Protein AF-A0AAE0SN07-F1 (afdb_monomer)

pLDDT: mean 70.25, std 12.77, range [41.59, 95.19]

Solvent-accessible surface area (backbone atoms only — not comparable to full-atom values): 18281 Å² total; per-residue (Å²): 112,59,74,42,77,48,80,58,61,80,48,69,64,51,78,56,79,45,78,48,80,26,39,34,36,43,40,51,39,43,46,34,49,39,41,44,36,45,35,41,41,41,23,48,34,36,40,38,49,34,41,45,35,46,37,41,42,31,44,35,41,39,40,26,45,34,36,40,39,48,35,41,43,34,46,36,40,42,34,45,32,41,40,40,26,45,36,37,41,37,48,32,40,45,34,45,36,39,44,31,47,32,41,40,41,26,44,34,38,42,37,47,36,39,44,34,44,37,40,46,36,52,33,39,39,40,28,44,35,38,39,38,47,34,35,42,36,44,38,39,42,39,48,36,40,40,39,25,46,34,36,41,38,46,40,33,42,37,44,38,41,41,40,45,37,40,40,39,28,47,34,36,41,39,45,48,52,53,72,74,44,83,49,80,51,76,46,79,48,60,81,40,77,49,75,51,78,87,67,87,78,88,65,82,87,89,73,98,66,91,67,43,88,90,48,90,46,71,68,50,24,50,54,44,43,51,54,52,28,62,76,52,75,42,92,75,84,91,74,80,72,91,56,40,79,60,50,56,75,75,49,86,74,77,83,80,70,81,66,74,74,69,75,76,71,77,73,84,83,47,64,65,61,50,54,46,52,53,53,45,50,58,41,49,51,54,39,50,59,58,28,73,79,35,79,87,44,46,62,63,63,67,74,61,63,58,89,50,78,85,38,74,64,29,54,54,42,41,54,52,52,38,57,44,34,76,74,71,48,85,50,66,67,56,25,51,50,47,40,49,37,39,52,52,50,62,72,71,100

Mean predicted aligned error: 19.55 Å

Secondary structure (DSSP, 8-state):
--EEEE---B-SEE--EEEEEEEEEEE---EEEEEEEEEEEEEEEEEE---EEEEEEEEEEEEEEEEEE---EEEEEEEEEEEEEEEEEE---EEEEE----EEEEEEEEE---EEEEE--EEEEEEEEEEE---EEEEEEEEEEEEEEEEEE---EEEEEEEEEEEEEEEEEEPPPEEEEEEEEEEEEEEEEEE---S--------S----TT--SHHHHHHHHHHHHHHTT--------TTHHHHHHH--------------PPPTT-HHHHHHHHHHHHHHHHHHHHHHT-HHHHHHHHHS--S-TTSHHHHHHHHHHHHHHHHH-S-HHHHHHHHHHHHHHHHH-

Structure (mmCIF, N/CA/C/O backbone):
data_AF-A0AAE0SN07-F1
#
_entry.id   AF-A0AAE0SN07-F1
#
loop_
_atom_site.group_PDB
_atom_site.id
_atom_site.type_symbol
_atom_site.label_atom_id
_atom_site.label_alt_id
_atom_site.label_comp_id
_atom_site.label_asym_id
_atom_site.label_entity_id
_atom_site.label_seq_id
_atom_site.pdbx_PDB_ins_code
_atom_site.Cartn_x
_atom_site.Cartn_y
_atom_site.Cartn_z
_atom_site.occupancy
_atom_site.B_iso_or_equiv
_atom_site.auth_seq_id
_atom_site.auth_comp_id
_atom_site.auth_asym_id
_atom_site.auth_atom_id
_atom_site.pdbx_PDB_model_num
ATOM 1 N N . GLY A 1 1 ? 25.182 21.111 -43.109 1.00 52.34 1 GLY A N 1
ATOM 2 C CA . GLY A 1 1 ? 26.102 20.219 -42.391 1.00 52.34 1 GLY A CA 1
ATOM 3 C C . GLY A 1 1 ? 26.639 19.220 -43.379 1.00 52.34 1 GLY A C 1
ATOM 4 O O . GLY A 1 1 ? 25.945 18.903 -44.338 1.00 52.34 1 GLY A O 1
ATOM 5 N N . SER A 1 2 ? 27.880 18.796 -43.201 1.00 62.94 2 SER A N 1
ATOM 6 C CA . SER A 1 2 ? 28.417 17.598 -43.848 1.00 62.94 2 SER A CA 1
ATOM 7 C C . SER A 1 2 ? 27.766 16.364 -43.206 1.00 62.94 2 SER A C 1
ATOM 9 O O . SER A 1 2 ? 27.370 16.423 -42.038 1.00 62.94 2 SER A O 1
ATOM 11 N N . ALA A 1 3 ? 27.637 15.267 -43.952 1.00 71.19 3 ALA A N 1
ATOM 12 C CA . ALA A 1 3 ? 27.389 13.958 -43.352 1.00 71.19 3 ALA A CA 1
ATOM 13 C C . ALA A 1 3 ? 28.678 13.483 -42.664 1.00 71.19 3 ALA A C 1
ATOM 15 O O . ALA A 1 3 ? 29.763 13.677 -43.220 1.00 71.19 3 ALA A O 1
ATOM 16 N N . ILE A 1 4 ? 28.558 12.917 -41.465 1.00 71.44 4 ILE A N 1
ATOM 17 C CA . ILE A 1 4 ? 29.674 12.345 -40.705 1.00 71.44 4 ILE A CA 1
ATOM 18 C C . ILE A 1 4 ? 29.480 10.832 -40.661 1.00 71.44 4 ILE A C 1
ATOM 20 O O . ILE A 1 4 ? 28.411 10.363 -40.274 1.00 71.44 4 ILE A O 1
ATOM 24 N N . HIS A 1 5 ? 30.519 10.105 -41.065 1.00 68.75 5 HIS A N 1
ATOM 25 C CA . HIS A 1 5 ? 30.621 8.654 -40.956 1.00 68.75 5 HIS A CA 1
ATOM 26 C C . HIS A 1 5 ? 31.866 8.332 -40.130 1.00 68.75 5 HIS A C 1
ATOM 28 O O . HIS A 1 5 ? 32.958 8.776 -40.499 1.00 68.75 5 HIS A O 1
ATOM 34 N N . MET A 1 6 ? 31.704 7.615 -39.020 1.00 63.78 6 MET A N 1
ATOM 35 C CA . MET A 1 6 ? 32.812 7.127 -38.194 1.00 63.78 6 MET A CA 1
ATOM 36 C C . MET A 1 6 ? 32.826 5.596 -38.229 1.00 63.78 6 MET A C 1
ATOM 38 O O . MET A 1 6 ? 31.811 4.977 -37.928 1.00 63.78 6 MET A O 1
ATOM 42 N N . GLU A 1 7 ? 33.959 5.019 -38.642 1.00 54.66 7 GLU A N 1
ATOM 43 C CA . GLU A 1 7 ? 34.181 3.566 -38.742 1.00 54.66 7 GLU A CA 1
ATOM 44 C C . GLU A 1 7 ? 34.838 3.001 -37.468 1.00 54.66 7 GLU A C 1
ATOM 46 O O . GLU A 1 7 ? 35.599 3.692 -36.785 1.00 54.66 7 GLU A O 1
ATOM 51 N N . SER A 1 8 ? 34.578 1.715 -37.215 1.00 51.22 8 SER A N 1
ATOM 52 C CA . SER A 1 8 ? 35.019 0.907 -36.067 1.00 51.22 8 SER A CA 1
ATOM 53 C C . SER A 1 8 ? 36.534 0.913 -35.777 1.00 51.22 8 SER A C 1
ATOM 55 O O . SER A 1 8 ? 37.358 0.927 -36.698 1.00 51.22 8 SER A O 1
ATOM 57 N N . SER A 1 9 ? 36.921 0.774 -34.502 1.00 53.72 9 SER A N 1
ATOM 58 C CA . SER A 1 9 ? 38.289 0.422 -34.078 1.00 53.72 9 SER A CA 1
ATOM 59 C C . SER A 1 9 ? 38.283 -0.565 -32.893 1.00 53.72 9 SER A C 1
ATOM 61 O O . SER A 1 9 ? 37.287 -0.685 -32.191 1.00 53.72 9 SER A O 1
ATOM 63 N N . THR A 1 10 ? 39.377 -1.310 -32.670 1.00 49.06 10 THR A N 1
ATOM 64 C CA . THR A 1 10 ? 39.506 -2.313 -31.584 1.00 49.06 10 THR A CA 1
ATOM 65 C C . THR A 1 10 ? 40.603 -1.903 -30.597 1.00 49.06 10 THR A C 1
ATOM 67 O O . THR A 1 10 ? 41.785 -1.955 -30.960 1.00 49.06 10 THR A O 1
ATOM 70 N N . HIS A 1 11 ? 40.260 -1.460 -29.386 1.00 53.81 11 HIS A N 1
ATOM 71 C CA . HIS A 1 11 ? 41.206 -0.951 -28.365 1.00 53.81 11 HIS A CA 1
ATOM 72 C C . HIS A 1 11 ? 40.823 -1.455 -26.956 1.00 53.81 11 HIS A C 1
ATOM 74 O O . HIS A 1 11 ? 39.640 -1.508 -26.651 1.00 53.81 11 HIS A O 1
ATOM 80 N N . ASP A 1 12 ? 41.798 -1.764 -26.092 1.00 42.66 12 ASP A N 1
ATOM 81 C CA . ASP A 1 12 ? 41.550 -2.386 -24.771 1.00 42.66 12 ASP A CA 1
ATOM 82 C C . ASP A 1 12 ? 40.809 -1.463 -23.779 1.00 42.66 12 ASP A C 1
ATOM 84 O O . ASP A 1 12 ? 39.972 -1.910 -23.006 1.00 42.66 12 ASP A O 1
ATOM 88 N N . ASN A 1 13 ? 41.107 -0.159 -23.785 1.00 44.59 13 ASN A N 1
ATOM 89 C CA . ASN A 1 13 ? 40.379 0.858 -23.019 1.00 44.59 13 ASN A CA 1
ATOM 90 C C . ASN A 1 13 ? 40.359 2.157 -23.826 1.00 44.59 13 ASN A C 1
ATOM 92 O O . ASN A 1 13 ? 41.411 2.578 -24.322 1.00 44.59 13 ASN A O 1
ATOM 96 N N . ILE A 1 14 ? 39.204 2.815 -23.927 1.00 52.78 14 ILE A N 1
ATOM 97 C CA . ILE A 1 14 ? 39.102 4.131 -24.565 1.00 52.78 14 ILE A CA 1
ATOM 98 C C . ILE A 1 14 ? 38.537 5.154 -23.566 1.00 52.78 14 ILE A C 1
ATOM 100 O O . ILE A 1 14 ? 37.531 4.894 -22.914 1.00 52.78 14 ILE A O 1
ATOM 104 N N . PHE A 1 15 ? 39.208 6.313 -23.470 1.00 48.50 15 PHE A N 1
ATOM 105 C CA . PHE A 1 15 ? 38.799 7.490 -22.686 1.00 48.50 15 PHE A CA 1
ATOM 106 C C . PHE A 1 15 ? 38.710 8.781 -23.537 1.00 48.50 15 PHE A C 1
ATOM 108 O O . PHE A 1 15 ? 39.544 9.675 -23.360 1.00 48.50 15 PHE A O 1
ATOM 115 N N . PRO A 1 16 ? 37.822 8.908 -24.534 1.00 55.16 16 PRO A N 1
ATOM 116 C CA . PRO A 1 16 ? 37.658 10.157 -25.276 1.00 55.16 16 PRO A CA 1
ATOM 117 C C . PRO A 1 16 ? 36.490 10.994 -24.745 1.00 55.16 16 PRO A C 1
ATOM 119 O O . PRO A 1 16 ? 35.418 10.478 -24.459 1.00 55.16 16 PRO A O 1
ATOM 122 N N . ASP A 1 17 ? 36.652 12.311 -24.763 1.00 55.19 17 ASP A N 1
ATOM 123 C CA . ASP A 1 17 ? 35.522 13.240 -24.715 1.00 55.19 17 ASP A CA 1
ATOM 124 C C . ASP A 1 17 ? 35.227 13.649 -26.159 1.00 55.19 17 ASP A C 1
ATOM 126 O O . ASP A 1 17 ? 36.020 14.366 -26.784 1.00 55.19 17 ASP A O 1
ATOM 130 N N . ASN A 1 18 ? 34.120 13.166 -26.725 1.00 65.38 18 ASN A N 1
ATOM 131 C CA . ASN A 1 18 ? 33.820 13.362 -28.142 1.00 65.38 18 ASN A CA 1
ATOM 132 C C . ASN A 1 18 ? 32.600 14.268 -28.338 1.00 65.38 18 ASN A C 1
ATOM 134 O O . ASN A 1 18 ? 31.509 14.008 -27.834 1.00 65.38 18 ASN A O 1
ATOM 138 N N . VAL A 1 19 ? 32.772 15.317 -29.149 1.00 68.25 19 VAL A N 1
ATOM 139 C CA . VAL A 1 19 ? 31.672 16.162 -29.634 1.00 68.25 19 VAL A CA 1
ATOM 140 C C . VAL A 1 19 ? 31.534 15.979 -31.141 1.00 68.25 19 VAL A C 1
ATOM 142 O O . VAL A 1 19 ? 32.410 16.392 -31.906 1.00 68.25 19 VAL A O 1
ATOM 145 N N . THR A 1 20 ? 30.411 15.408 -31.573 1.00 69.19 20 THR A N 1
ATOM 146 C CA . THR A 1 20 ? 30.108 15.147 -32.985 1.00 69.19 20 THR A CA 1
ATOM 147 C C . THR A 1 20 ? 28.926 16.001 -33.430 1.00 69.19 20 THR A C 1
ATOM 149 O O . THR A 1 20 ? 27.812 15.850 -32.931 1.00 69.19 20 THR A O 1
ATOM 152 N N . GLN A 1 21 ? 29.147 16.895 -34.399 1.00 75.25 21 GLN A N 1
ATOM 153 C CA . GLN A 1 21 ? 28.101 17.773 -34.932 1.00 75.25 21 GLN A CA 1
ATOM 154 C C . GLN A 1 21 ? 28.002 17.670 -36.457 1.00 75.25 21 GLN A C 1
ATOM 156 O O . GLN A 1 21 ? 28.910 18.072 -37.185 1.00 75.25 21 GLN A O 1
ATOM 161 N N . GLY A 1 22 ? 26.871 17.176 -36.958 1.00 73.12 22 GLY A N 1
ATOM 162 C CA . GLY A 1 22 ? 26.645 16.911 -38.381 1.00 73.12 22 GLY A CA 1
ATOM 163 C C . GLY A 1 22 ? 25.167 16.995 -38.746 1.00 73.12 22 GLY A C 1
ATOM 164 O O . GLY A 1 22 ? 24.308 16.999 -37.880 1.00 73.12 22 GLY A O 1
ATOM 165 N N . SER A 1 23 ? 24.822 17.092 -40.032 1.00 71.56 23 SER A N 1
ATOM 166 C CA . SER A 1 23 ? 23.395 17.032 -40.419 1.00 71.56 23 SER A CA 1
ATOM 167 C C . SER A 1 23 ? 22.853 15.603 -40.408 1.00 71.56 23 SER A C 1
ATOM 169 O O . SER A 1 23 ? 21.699 15.396 -40.046 1.00 71.56 23 SER A O 1
ATOM 171 N N . ALA A 1 24 ? 23.693 14.643 -40.791 1.00 76.75 24 ALA A N 1
ATOM 172 C CA . ALA A 1 24 ? 23.450 13.212 -40.682 1.00 76.75 24 ALA A CA 1
ATOM 173 C C . ALA A 1 24 ? 24.693 12.590 -40.044 1.00 76.75 24 ALA A C 1
ATOM 175 O O . ALA A 1 24 ? 25.805 12.862 -40.511 1.00 76.75 24 ALA A O 1
ATOM 176 N N . ILE A 1 25 ? 24.503 11.833 -38.971 1.00 70.25 25 ILE A N 1
ATOM 177 C CA . ILE A 1 25 ? 25.573 11.184 -38.215 1.00 70.25 25 ILE A CA 1
ATOM 178 C C . ILE A 1 25 ? 25.305 9.683 -38.244 1.00 70.25 25 ILE A C 1
ATOM 180 O O . ILE A 1 25 ? 24.225 9.252 -37.845 1.00 70.25 25 ILE A O 1
ATOM 184 N N . HIS A 1 26 ? 26.282 8.928 -38.743 1.00 70.38 26 HIS A N 1
ATOM 185 C CA . HIS A 1 26 ? 26.313 7.471 -38.712 1.00 70.38 26 HIS A CA 1
ATOM 186 C C . HIS A 1 26 ? 27.544 7.031 -37.916 1.00 70.38 26 HIS A C 1
ATOM 188 O O . HIS A 1 26 ? 28.666 7.417 -38.269 1.00 70.38 26 HIS A O 1
ATOM 194 N N . MET A 1 27 ? 27.328 6.281 -36.837 1.00 65.88 27 MET A N 1
ATOM 195 C CA . MET A 1 27 ? 28.392 5.698 -36.018 1.00 65.88 27 MET A CA 1
ATOM 196 C C . MET A 1 27 ? 28.256 4.177 -36.044 1.00 65.88 27 MET A C 1
ATOM 198 O O . MET A 1 27 ? 27.229 3.659 -35.613 1.00 65.88 27 MET A O 1
ATOM 202 N N . GLU A 1 28 ? 29.273 3.499 -36.581 1.00 59.94 28 GLU A N 1
ATOM 203 C CA . GLU A 1 28 ? 29.340 2.034 -36.643 1.00 59.94 28 GLU A CA 1
ATOM 204 C C . GLU A 1 28 ? 29.994 1.433 -35.389 1.00 59.94 28 GLU A C 1
ATOM 206 O O . GLU A 1 28 ? 30.803 2.076 -34.716 1.00 59.94 28 GLU A O 1
ATOM 211 N N . SER A 1 29 ? 29.660 0.166 -35.139 1.00 53.28 29 SER A N 1
ATOM 212 C CA . SER A 1 29 ? 30.061 -0.659 -33.994 1.00 53.28 29 SER A CA 1
ATOM 213 C C . SER A 1 29 ? 31.549 -0.655 -33.646 1.00 53.28 29 SER A C 1
ATOM 215 O O . SER A 1 29 ? 32.399 -0.625 -34.534 1.00 53.28 29 SER A O 1
ATOM 217 N N . SER A 1 30 ? 31.890 -0.817 -32.367 1.00 56.97 30 SER A N 1
ATOM 218 C CA . SER A 1 30 ? 33.256 -1.119 -31.924 1.00 56.97 30 SER A CA 1
ATOM 219 C C . SER A 1 30 ? 33.280 -2.158 -30.790 1.00 56.97 30 SER A C 1
ATOM 221 O O . SER A 1 30 ? 32.237 -2.516 -30.243 1.00 56.97 30 SER A O 1
ATOM 223 N N . THR A 1 31 ? 34.460 -2.728 -30.506 1.00 55.06 31 THR A N 1
ATOM 224 C CA . THR A 1 31 ? 34.647 -3.779 -29.485 1.00 55.06 31 THR A CA 1
ATOM 225 C C . THR A 1 31 ? 35.786 -3.399 -28.534 1.00 55.06 31 THR A C 1
ATOM 227 O O . THR A 1 31 ? 36.929 -3.238 -28.985 1.00 55.06 31 THR A O 1
ATOM 230 N N . HIS A 1 32 ? 35.494 -3.279 -27.240 1.00 57.72 32 HIS A N 1
ATOM 231 C CA . HIS A 1 32 ? 36.376 -2.739 -26.188 1.00 57.72 32 HIS A CA 1
ATOM 232 C C . HIS A 1 32 ? 36.071 -3.374 -24.822 1.00 57.72 32 HIS A C 1
ATOM 234 O O . HIS A 1 32 ? 34.910 -3.624 -24.532 1.00 57.72 32 HIS A O 1
ATOM 240 N N . ASP A 1 33 ? 37.067 -3.562 -23.950 1.00 50.41 33 ASP A N 1
ATOM 241 C CA . ASP A 1 33 ? 36.841 -4.214 -22.647 1.00 50.41 33 ASP A CA 1
ATOM 242 C C . ASP A 1 33 ? 36.163 -3.255 -21.644 1.00 50.41 33 ASP A C 1
ATOM 244 O O . ASP A 1 33 ? 35.118 -3.567 -21.083 1.00 50.41 33 ASP A O 1
ATOM 248 N N . ASN A 1 34 ? 36.708 -2.046 -21.438 1.00 48.31 34 ASN A N 1
ATOM 249 C CA . ASN A 1 34 ? 36.059 -1.008 -20.622 1.00 48.31 34 ASN A CA 1
ATOM 250 C C . ASN A 1 34 ? 36.082 0.347 -21.328 1.00 48.31 34 ASN A C 1
ATOM 252 O O . ASN A 1 34 ? 37.116 0.766 -21.862 1.00 48.31 34 ASN A O 1
ATOM 256 N N . ILE A 1 35 ? 34.962 1.068 -21.277 1.00 55.50 35 ILE A N 1
ATOM 257 C CA . ILE A 1 35 ? 34.859 2.401 -21.870 1.00 55.50 35 ILE A CA 1
ATOM 258 C C . ILE A 1 35 ? 34.321 3.403 -20.849 1.00 55.50 35 ILE A C 1
ATOM 260 O O . ILE A 1 35 ? 33.273 3.191 -20.242 1.00 55.50 35 ILE A O 1
ATOM 264 N N . PHE A 1 36 ? 35.027 4.526 -20.725 1.00 48.09 36 PHE A N 1
ATOM 265 C CA . PHE A 1 36 ? 34.567 5.737 -20.047 1.00 48.09 36 PHE A CA 1
ATOM 266 C C . PHE A 1 36 ? 34.485 6.850 -21.087 1.00 48.09 36 PHE A C 1
ATOM 268 O O . PHE A 1 36 ? 35.492 7.154 -21.727 1.00 48.09 36 PHE A O 1
ATOM 275 N N . HIS A 1 37 ? 33.303 7.413 -21.310 1.00 62.97 37 HIS A N 1
ATOM 276 C CA . HIS A 1 37 ? 33.067 8.238 -22.493 1.00 62.97 37 HIS A CA 1
ATOM 277 C C . HIS A 1 37 ? 31.975 9.270 -22.213 1.00 62.97 37 HIS A C 1
ATOM 279 O O . HIS A 1 37 ? 30.819 8.903 -22.020 1.00 62.97 37 HIS A O 1
ATOM 285 N N . ASP A 1 38 ? 32.338 10.549 -22.277 1.00 58.03 38 ASP A N 1
ATOM 286 C CA . ASP A 1 38 ? 31.368 11.635 -22.374 1.00 58.03 38 ASP A CA 1
ATOM 287 C C . ASP A 1 38 ? 31.182 11.936 -23.862 1.00 58.03 38 ASP A C 1
ATOM 289 O O . ASP A 1 38 ? 32.118 12.342 -24.569 1.00 58.03 38 ASP A O 1
ATOM 293 N N . MET A 1 39 ? 29.976 11.703 -24.376 1.00 66.50 39 MET A N 1
ATOM 294 C CA . MET A 1 39 ? 29.674 11.903 -25.791 1.00 66.50 39 MET A CA 1
ATOM 295 C C . MET A 1 39 ? 28.530 12.885 -25.977 1.00 66.50 39 MET A C 1
ATOM 297 O O . MET A 1 39 ? 27.422 12.690 -25.490 1.00 66.50 39 MET A O 1
ATOM 301 N N . THR A 1 40 ? 28.776 13.939 -26.754 1.00 69.62 40 THR A N 1
ATOM 302 C CA . THR A 1 40 ? 27.716 14.834 -27.229 1.00 69.62 40 THR A CA 1
ATOM 303 C C . THR A 1 40 ? 27.557 14.694 -28.736 1.00 69.62 40 THR A C 1
ATOM 305 O O . THR A 1 40 ? 28.436 15.092 -29.505 1.00 69.62 40 THR A O 1
ATOM 308 N N . THR A 1 41 ? 26.404 14.186 -29.166 1.00 71.06 41 THR A N 1
ATOM 309 C CA . THR A 1 41 ? 26.061 14.006 -30.580 1.00 71.06 41 THR A CA 1
ATOM 310 C C . THR A 1 41 ? 24.888 14.905 -30.945 1.00 71.06 41 THR A C 1
ATOM 312 O O . THR A 1 41 ? 23.784 14.759 -30.422 1.00 71.06 41 THR A O 1
ATOM 315 N N . GLN A 1 42 ? 25.109 15.838 -31.874 1.00 77.12 42 GLN A N 1
ATOM 316 C CA . GLN A 1 42 ? 24.068 16.748 -32.346 1.00 77.12 42 GLN A CA 1
ATOM 317 C C . GLN A 1 42 ? 23.914 16.681 -33.866 1.00 77.12 42 GLN A C 1
ATOM 319 O O . GLN A 1 42 ? 24.809 17.075 -34.620 1.00 77.12 42 GLN A O 1
ATOM 324 N N . GLY A 1 43 ? 22.740 16.255 -34.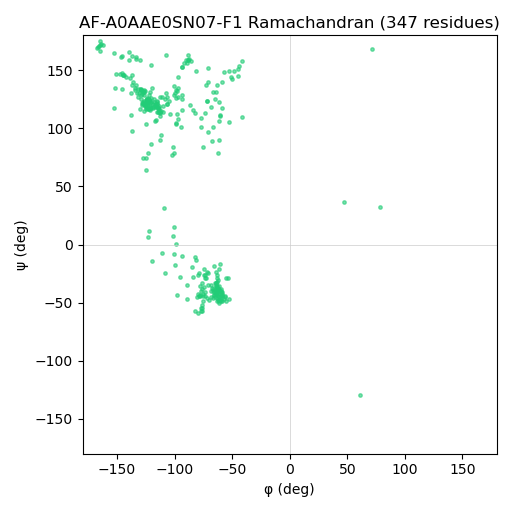330 1.00 76.50 43 GLY A N 1
ATOM 325 C CA . GLY A 1 43 ? 22.447 16.198 -35.757 1.00 76.50 43 GLY A CA 1
ATOM 326 C C . GLY A 1 43 ? 20.977 16.041 -36.096 1.00 76.50 43 GLY A C 1
ATOM 327 O O . GLY A 1 43 ? 20.156 15.774 -35.238 1.00 76.50 43 GLY A O 1
ATOM 328 N N . SER A 1 44 ? 20.594 16.262 -37.355 1.00 74.75 44 SER A N 1
ATOM 329 C CA . SER A 1 44 ? 19.177 16.166 -37.742 1.00 74.75 44 SER A CA 1
ATOM 330 C C . SER A 1 44 ? 18.703 14.713 -37.804 1.00 74.75 44 SER A C 1
ATOM 332 O O . SER A 1 44 ? 17.603 14.422 -37.339 1.00 74.75 44 SER A O 1
ATOM 334 N N . ALA A 1 45 ? 19.541 13.820 -38.334 1.00 78.50 45 ALA A N 1
ATOM 335 C CA . ALA A 1 45 ? 19.356 12.374 -38.298 1.00 78.50 45 ALA A CA 1
ATOM 336 C C . ALA A 1 45 ? 20.587 11.726 -37.654 1.00 78.50 45 ALA A C 1
ATOM 338 O O . ALA A 1 45 ? 21.712 11.990 -38.089 1.00 78.50 45 ALA A O 1
ATOM 339 N N . ILE A 1 46 ? 20.369 10.920 -36.621 1.00 71.62 46 ILE A N 1
ATOM 340 C CA . ILE A 1 46 ? 21.420 10.223 -35.878 1.00 71.62 46 ILE A CA 1
ATOM 341 C C . ILE A 1 46 ? 21.100 8.732 -35.917 1.00 71.62 46 ILE A C 1
ATOM 343 O O . ILE A 1 46 ? 19.999 8.334 -35.542 1.00 71.62 46 ILE A O 1
ATOM 347 N N . HIS A 1 47 ? 22.059 7.944 -36.391 1.00 73.31 47 HIS A N 1
ATOM 348 C CA . HIS A 1 47 ? 22.026 6.488 -36.388 1.00 73.31 47 HIS A CA 1
ATOM 349 C C . HIS A 1 47 ? 23.261 5.982 -35.644 1.00 73.31 47 HIS A C 1
ATOM 351 O O . HIS A 1 47 ? 24.386 6.345 -36.010 1.00 73.31 47 HIS A O 1
ATOM 357 N N . MET A 1 48 ? 23.043 5.202 -34.591 1.00 66.94 48 MET A N 1
ATOM 358 C CA . MET A 1 48 ? 24.103 4.570 -33.808 1.00 66.94 48 MET A CA 1
ATOM 359 C C . MET A 1 48 ? 23.893 3.061 -33.843 1.00 66.94 48 MET A C 1
ATOM 361 O O . MET A 1 48 ? 22.846 2.590 -33.403 1.00 66.94 48 MET A O 1
ATOM 365 N N . GLU A 1 49 ? 24.864 2.336 -34.396 1.00 61.91 49 GLU A N 1
ATOM 366 C CA . GLU A 1 49 ? 24.846 0.874 -34.442 1.00 61.91 49 GLU A CA 1
ATOM 367 C C . GLU A 1 49 ? 25.482 0.250 -33.194 1.00 61.91 49 GLU A C 1
ATOM 369 O O . GLU A 1 49 ? 26.288 0.868 -32.493 1.00 61.91 49 GLU A O 1
ATOM 374 N N . SER A 1 50 ? 25.102 -1.007 -32.965 1.00 54.88 50 SER A N 1
ATOM 375 C CA . SER A 1 50 ? 25.491 -1.882 -31.855 1.00 54.88 50 SER A CA 1
ATOM 376 C C . SER A 1 50 ? 26.969 -1.887 -31.480 1.00 54.88 50 SER A C 1
ATOM 378 O O . SER A 1 50 ? 27.828 -1.685 -32.319 1.00 54.88 50 SER A O 1
ATOM 380 N N . SER A 1 51 ? 27.315 -2.204 -30.234 1.00 57.38 51 SER A N 1
ATOM 381 C CA . SER A 1 51 ? 28.710 -2.461 -29.841 1.00 57.38 51 SER A CA 1
ATOM 382 C C . SER A 1 51 ? 28.798 -3.547 -28.763 1.00 57.38 51 SER A C 1
ATOM 384 O O . SER A 1 51 ? 27.790 -3.883 -28.142 1.00 57.38 51 SER A O 1
ATOM 386 N N . THR A 1 52 ? 29.974 -4.150 -28.561 1.00 55.88 52 THR A N 1
ATOM 387 C CA . THR A 1 52 ? 30.163 -5.228 -27.567 1.00 55.88 52 THR A CA 1
ATOM 388 C C . THR A 1 52 ? 31.260 -4.844 -26.581 1.00 55.88 52 THR A C 1
ATOM 390 O O . THR A 1 52 ? 32.416 -4.691 -26.988 1.00 55.88 52 THR A O 1
ATOM 393 N N . HIS A 1 53 ? 30.905 -4.693 -25.304 1.00 59.47 53 HIS A N 1
ATOM 394 C CA . HIS A 1 53 ? 31.802 -4.182 -24.254 1.00 59.47 53 HIS A CA 1
ATOM 395 C C . HIS A 1 53 ? 31.541 -4.855 -22.905 1.00 59.47 53 HIS A C 1
ATOM 397 O O . HIS A 1 53 ? 30.376 -5.096 -22.618 1.00 59.47 53 HIS A O 1
ATOM 403 N N . ASP A 1 54 ? 32.556 -5.084 -22.064 1.00 53.59 54 ASP A N 1
ATOM 404 C CA . ASP A 1 54 ? 32.348 -5.725 -20.752 1.00 53.59 54 ASP A CA 1
ATOM 405 C C . ASP A 1 54 ? 31.731 -4.731 -19.747 1.00 53.59 54 ASP A C 1
ATOM 407 O O . ASP A 1 54 ? 30.654 -4.983 -19.209 1.00 53.59 54 ASP A O 1
ATOM 411 N N . ASN A 1 55 ? 32.349 -3.558 -19.524 1.00 51.19 55 ASN A N 1
ATOM 412 C CA . ASN A 1 55 ? 31.766 -2.501 -18.676 1.00 51.19 55 ASN A CA 1
ATOM 413 C C . ASN A 1 55 ? 31.747 -1.125 -19.355 1.00 51.19 55 ASN A C 1
ATOM 415 O O . ASN A 1 55 ? 32.760 -0.653 -19.883 1.00 51.19 55 ASN A O 1
ATOM 419 N N . ILE A 1 56 ? 30.605 -0.443 -19.257 1.00 57.19 56 ILE A N 1
ATOM 420 C CA . ILE A 1 56 ? 30.382 0.890 -19.822 1.00 57.19 56 ILE A CA 1
ATOM 421 C C . ILE A 1 56 ? 29.979 1.889 -18.737 1.00 57.19 56 ILE A C 1
ATOM 423 O O . ILE A 1 56 ? 29.005 1.672 -18.019 1.00 57.19 56 ILE A O 1
ATOM 427 N N . PHE A 1 57 ? 30.684 3.020 -18.694 1.00 51.53 57 PHE A N 1
ATOM 428 C CA . PHE A 1 57 ? 30.319 4.209 -17.920 1.00 51.53 57 PHE A CA 1
ATOM 429 C C . PHE A 1 57 ? 30.260 5.415 -18.862 1.00 51.53 57 PHE A C 1
ATOM 431 O O . PHE A 1 57 ? 31.315 5.901 -19.288 1.00 51.53 57 PHE A O 1
ATOM 438 N N . HIS A 1 58 ? 29.064 5.872 -19.241 1.00 64.38 58 HIS A N 1
ATOM 439 C CA . HIS A 1 58 ? 28.905 6.949 -20.227 1.00 64.38 58 HIS A CA 1
ATOM 440 C C . HIS A 1 58 ? 27.887 8.001 -19.805 1.00 64.38 58 HIS A C 1
ATOM 442 O O . HIS A 1 58 ? 26.758 7.651 -19.478 1.00 64.38 58 HIS A O 1
ATOM 448 N N . ASP A 1 59 ? 28.256 9.270 -19.980 1.00 59.22 59 ASP A N 1
ATOM 449 C CA . ASP A 1 59 ? 27.311 10.382 -20.035 1.00 59.22 59 ASP A CA 1
ATOM 450 C C . ASP A 1 59 ? 27.082 10.710 -21.518 1.00 59.22 59 ASP A C 1
ATOM 452 O O . ASP A 1 59 ? 27.939 11.301 -22.194 1.00 59.22 59 ASP A O 1
ATOM 456 N N . ILE A 1 60 ? 25.937 10.301 -22.074 1.00 67.19 60 ILE A N 1
ATOM 457 C CA . ILE A 1 60 ? 25.632 10.518 -23.496 1.00 67.19 60 ILE A CA 1
ATOM 458 C C . ILE A 1 60 ? 24.520 11.545 -23.645 1.00 67.19 60 ILE A C 1
ATOM 460 O O . ILE A 1 60 ? 23.372 11.321 -23.271 1.00 67.19 60 ILE A O 1
ATOM 464 N N . MET A 1 61 ? 24.827 12.655 -24.311 1.00 71.25 61 MET A N 1
ATOM 465 C CA . MET A 1 61 ? 23.825 13.605 -24.781 1.00 71.25 61 MET A CA 1
ATOM 466 C C . MET A 1 61 ? 23.620 13.454 -26.289 1.00 71.25 61 MET A C 1
ATOM 468 O O . MET A 1 61 ? 24.479 13.833 -27.088 1.00 71.25 61 MET A O 1
ATOM 472 N N . THR A 1 62 ? 22.443 12.974 -26.690 1.00 73.44 62 THR A N 1
ATOM 473 C CA . THR A 1 62 ? 22.053 12.840 -28.099 1.00 73.44 62 THR A CA 1
ATOM 474 C C . THR A 1 62 ? 20.887 13.769 -28.412 1.00 73.44 62 THR A C 1
ATOM 476 O O . THR A 1 62 ? 19.787 13.618 -27.880 1.00 73.44 62 THR A O 1
ATOM 479 N N . GLN A 1 63 ? 21.101 14.732 -29.312 1.00 78.69 63 GLN A N 1
ATOM 480 C CA . GLN A 1 63 ? 20.060 15.668 -29.734 1.00 78.69 63 GLN A CA 1
ATOM 481 C C . GLN A 1 63 ? 19.866 15.638 -31.249 1.00 78.69 63 GLN A C 1
ATOM 483 O O . GLN A 1 63 ? 20.749 16.037 -32.015 1.00 78.69 63 GLN A O 1
ATOM 488 N N . GLY A 1 64 ? 18.669 15.247 -31.689 1.00 78.50 64 GLY A N 1
ATOM 489 C CA . GLY A 1 64 ? 18.348 15.222 -33.109 1.00 78.50 64 GLY A CA 1
ATOM 490 C C . GLY A 1 64 ? 16.873 15.173 -33.453 1.00 78.50 64 GLY A C 1
ATOM 491 O O . GLY A 1 64 ? 16.024 15.071 -32.589 1.00 78.50 64 GLY A O 1
ATOM 492 N N . SER A 1 65 ? 16.519 15.325 -34.730 1.00 76.94 65 SER A N 1
ATOM 493 C CA . SER A 1 65 ? 15.104 15.262 -35.132 1.00 76.94 65 SER A CA 1
ATOM 494 C C . SER A 1 65 ? 14.618 13.817 -35.236 1.00 76.94 65 SER A C 1
ATOM 496 O O . SER A 1 65 ? 13.529 13.516 -34.750 1.00 76.94 65 SER A O 1
ATOM 498 N N . ALA A 1 66 ? 15.435 12.943 -35.823 1.00 80.19 66 ALA A N 1
ATOM 499 C CA . ALA A 1 66 ? 15.235 11.499 -35.861 1.00 80.19 66 ALA A CA 1
ATOM 500 C C . ALA A 1 66 ? 16.461 10.810 -35.252 1.00 80.19 66 ALA A C 1
ATOM 502 O O . ALA A 1 66 ? 17.586 11.071 -35.687 1.00 80.19 66 ALA A O 1
ATOM 503 N N . ILE A 1 67 ? 16.234 9.973 -34.245 1.00 72.50 67 ILE A N 1
ATOM 504 C CA . ILE A 1 67 ? 17.273 9.234 -33.528 1.00 72.50 67 ILE A CA 1
ATOM 505 C C . ILE A 1 67 ? 16.927 7.750 -33.613 1.00 72.50 67 ILE A C 1
ATOM 507 O O . ILE A 1 67 ? 15.815 7.361 -33.258 1.00 72.50 67 ILE A O 1
ATOM 511 N N . HIS A 1 68 ? 17.876 6.958 -34.099 1.00 75.75 68 HIS A N 1
ATOM 512 C CA . HIS A 1 68 ? 17.820 5.503 -34.134 1.00 75.75 68 HIS A CA 1
ATOM 513 C C . HIS A 1 68 ? 19.042 4.955 -33.401 1.00 75.75 68 HIS A C 1
ATOM 515 O O . HIS A 1 68 ? 20.172 5.331 -33.732 1.00 75.75 68 HIS A O 1
ATOM 521 N N . MET A 1 69 ? 18.808 4.120 -32.395 1.00 68.06 69 MET A N 1
ATOM 522 C CA . MET A 1 69 ? 19.857 3.459 -31.624 1.00 68.06 69 MET A CA 1
ATOM 523 C C . MET A 1 69 ? 19.603 1.957 -31.659 1.00 68.06 69 MET A C 1
ATOM 525 O O . MET A 1 69 ? 18.535 1.515 -31.236 1.00 68.06 69 MET A O 1
ATOM 529 N N . GLU A 1 70 ? 20.564 1.205 -32.190 1.00 63.91 70 GLU A N 1
ATOM 530 C CA . GLU A 1 70 ? 20.502 -0.254 -32.248 1.00 63.91 70 GLU A CA 1
ATOM 531 C C . GLU A 1 70 ? 21.164 -0.909 -31.029 1.00 63.91 70 GLU A C 1
ATOM 533 O O . GLU A 1 70 ? 22.047 -0.339 -30.385 1.00 63.91 70 GLU A O 1
ATOM 538 N N . SER A 1 71 ? 20.719 -2.138 -30.765 1.00 55.97 71 SER A N 1
ATOM 539 C CA . SER A 1 71 ? 21.070 -3.009 -29.640 1.00 55.97 71 SER A CA 1
ATOM 540 C C . SER A 1 71 ? 22.548 -3.108 -29.301 1.00 55.97 71 SER A C 1
ATOM 542 O O . SER A 1 71 ? 23.374 -3.085 -30.192 1.00 55.97 71 SER A O 1
ATOM 544 N N . SER A 1 72 ? 22.918 -3.360 -28.050 1.00 57.31 72 SER A N 1
ATOM 545 C CA . SER A 1 72 ? 24.298 -3.712 -27.698 1.00 57.31 72 SER A CA 1
ATOM 546 C C . SER A 1 72 ? 24.350 -4.865 -26.689 1.00 57.31 72 SER A C 1
ATOM 548 O O . SER A 1 72 ? 23.338 -5.202 -26.073 1.00 57.31 72 SER A O 1
ATOM 550 N N . THR A 1 73 ? 25.502 -5.530 -26.546 1.00 56.16 73 THR A N 1
ATOM 551 C CA . THR A 1 73 ? 25.677 -6.652 -25.597 1.00 56.16 73 THR A CA 1
ATOM 552 C C . THR A 1 73 ? 26.776 -6.317 -24.596 1.00 56.16 73 THR A C 1
ATOM 554 O O . THR A 1 73 ? 27.929 -6.138 -25.004 1.00 56.16 73 THR A O 1
ATOM 557 N N . HIS A 1 74 ? 26.423 -6.232 -23.310 1.00 60.50 74 HIS A N 1
ATOM 558 C CA . HIS A 1 74 ? 27.315 -5.746 -22.245 1.00 60.50 74 HIS A CA 1
ATOM 559 C C . HIS A 1 74 ? 27.087 -6.456 -20.914 1.00 60.50 74 HIS A C 1
ATOM 561 O O . HIS A 1 74 ? 25.938 -6.758 -20.616 1.00 60.50 74 HIS A O 1
ATOM 567 N N . ASP A 1 75 ? 28.128 -6.640 -20.096 1.00 55.25 75 ASP A N 1
ATOM 568 C CA . ASP A 1 75 ? 27.979 -7.255 -18.769 1.00 55.25 75 ASP A CA 1
ATOM 569 C C . ASP A 1 75 ? 27.398 -6.237 -17.767 1.00 55.25 75 ASP A C 1
ATOM 571 O O . ASP A 1 75 ? 26.346 -6.480 -17.179 1.00 55.25 75 ASP A O 1
ATOM 575 N N . ASN A 1 76 ? 28.018 -5.056 -17.602 1.00 52.88 76 ASN A N 1
ATOM 576 C CA . ASN A 1 76 ? 27.465 -3.983 -16.755 1.00 52.88 76 ASN A CA 1
ATOM 577 C C . ASN A 1 76 ? 27.462 -2.611 -17.442 1.00 52.88 76 ASN A C 1
ATOM 579 O O . ASN A 1 76 ? 28.480 -2.173 -17.986 1.00 52.88 76 ASN A O 1
ATOM 583 N N . ILE A 1 77 ? 26.344 -1.884 -17.347 1.00 57.81 77 ILE A N 1
ATOM 584 C CA . ILE A 1 77 ? 26.212 -0.523 -17.893 1.00 57.81 77 ILE A CA 1
ATOM 585 C C . ILE A 1 77 ? 25.713 0.436 -16.819 1.00 57.81 77 ILE A C 1
ATOM 587 O O . ILE A 1 77 ? 24.693 0.188 -16.175 1.00 57.81 77 ILE A O 1
ATOM 591 N N . PHE A 1 78 ? 26.401 1.567 -16.704 1.00 54.00 78 PHE A N 1
ATOM 592 C CA . PHE A 1 78 ? 26.019 2.713 -15.882 1.00 54.00 78 PHE A CA 1
ATOM 593 C C . PHE A 1 78 ? 25.918 3.962 -16.772 1.00 54.00 78 PHE A C 1
ATOM 595 O O . PHE A 1 78 ? 26.894 4.716 -16.860 1.00 54.00 78 PHE A O 1
ATOM 602 N N . PRO A 1 79 ? 24.825 4.134 -17.536 1.00 62.28 79 PRO A N 1
ATOM 603 C CA . PRO A 1 79 ? 24.681 5.284 -18.413 1.00 62.28 79 PRO A CA 1
ATOM 604 C C . PRO A 1 79 ? 23.813 6.397 -17.800 1.00 62.28 79 PRO A C 1
ATOM 606 O O . PRO A 1 79 ? 22.682 6.140 -17.389 1.00 62.28 79 PRO A O 1
ATOM 609 N N . ASP A 1 80 ? 24.291 7.639 -17.880 1.00 62.31 80 ASP A N 1
ATOM 610 C CA . ASP A 1 80 ? 23.483 8.849 -17.682 1.00 62.31 80 ASP A CA 1
ATOM 611 C C . ASP A 1 80 ? 23.156 9.426 -19.069 1.00 62.31 80 ASP A C 1
ATOM 613 O O . ASP A 1 80 ? 23.857 10.295 -19.606 1.00 62.31 80 ASP A O 1
ATOM 617 N N . ASN A 1 81 ? 22.105 8.909 -19.716 1.00 69.56 81 ASN A N 1
ATOM 618 C CA . ASN A 1 81 ? 21.785 9.308 -21.088 1.00 69.56 81 ASN A CA 1
ATOM 619 C C . ASN A 1 81 ? 20.666 10.346 -21.152 1.00 69.56 81 ASN A C 1
ATOM 621 O O . ASN A 1 81 ? 19.553 10.147 -20.666 1.00 69.56 81 ASN A O 1
ATOM 625 N N . VAL A 1 82 ? 20.905 11.419 -21.904 1.00 72.75 82 VAL A N 1
ATOM 626 C CA . VAL A 1 82 ? 19.877 12.384 -22.300 1.00 72.75 82 VAL A CA 1
ATOM 627 C C . VAL A 1 82 ? 19.655 12.293 -23.804 1.00 72.75 82 VAL A C 1
ATOM 629 O O . VAL A 1 82 ? 20.491 12.725 -24.601 1.00 72.75 82 VAL A O 1
ATOM 632 N N . THR A 1 83 ? 18.488 11.785 -24.203 1.00 75.50 83 THR A N 1
ATOM 633 C CA . THR A 1 83 ? 18.080 11.679 -25.610 1.00 75.50 83 THR A CA 1
ATOM 634 C C . THR A 1 83 ? 16.902 12.604 -25.890 1.00 75.50 83 THR A C 1
ATOM 636 O O . THR A 1 83 ? 15.811 12.438 -25.343 1.00 75.50 83 THR A O 1
ATOM 639 N N . GLN A 1 84 ? 17.096 13.578 -26.780 1.00 80.25 84 GLN A N 1
ATOM 640 C CA . GLN A 1 84 ? 16.049 14.524 -27.162 1.00 80.25 84 GLN A CA 1
ATOM 641 C C . GLN A 1 84 ? 15.831 14.532 -28.674 1.00 80.25 84 GLN A C 1
ATOM 643 O O . GLN A 1 84 ? 16.712 14.935 -29.438 1.00 80.25 84 GLN A O 1
ATOM 648 N N . GLY A 1 85 ? 14.619 14.179 -29.110 1.00 80.06 85 GLY A N 1
ATOM 649 C CA . GLY A 1 85 ? 14.275 14.244 -30.524 1.00 80.06 85 GLY A CA 1
ATOM 650 C C . GLY A 1 85 ? 12.803 14.174 -30.876 1.00 80.06 85 GLY A C 1
ATOM 651 O O . GLY A 1 85 ? 11.953 14.000 -30.023 1.00 80.06 85 GLY A O 1
ATOM 652 N N . SER A 1 86 ? 12.449 14.392 -32.144 1.00 77.19 86 SER A N 1
ATOM 653 C CA . SER A 1 86 ? 11.033 14.344 -32.552 1.00 77.19 86 SER A CA 1
ATOM 654 C C . SER A 1 86 ? 10.538 12.907 -32.699 1.00 77.19 86 SER A C 1
ATOM 656 O O . SER A 1 86 ? 9.452 12.597 -32.212 1.00 77.19 86 SER A O 1
ATOM 658 N N . ALA A 1 87 ? 11.342 12.047 -33.323 1.00 81.00 87 ALA A N 1
ATOM 659 C CA . ALA A 1 87 ? 11.124 10.609 -33.411 1.00 81.00 87 ALA A CA 1
ATOM 660 C C . ALA A 1 87 ? 12.343 9.882 -32.834 1.00 81.00 87 ALA A C 1
ATOM 662 O O . ALA A 1 87 ? 13.467 10.133 -33.276 1.00 81.00 87 ALA A O 1
ATOM 663 N N . ILE A 1 88 ? 12.111 9.023 -31.846 1.00 73.81 88 ILE A N 1
ATOM 664 C CA . ILE A 1 88 ? 13.141 8.238 -31.167 1.00 73.81 88 ILE A CA 1
ATOM 665 C C . ILE A 1 88 ? 12.762 6.766 -31.300 1.00 73.81 88 ILE A C 1
ATOM 667 O O . ILE A 1 88 ? 11.651 6.385 -30.931 1.00 73.81 88 ILE A O 1
ATOM 671 N N . HIS A 1 89 ? 13.680 5.974 -31.841 1.00 76.31 89 HIS A N 1
ATOM 672 C CA . HIS A 1 89 ? 13.593 4.522 -31.923 1.00 76.31 89 HIS A CA 1
ATOM 673 C C . HIS A 1 89 ? 14.802 3.926 -31.207 1.00 76.31 89 HIS A C 1
ATOM 675 O O . HIS A 1 89 ? 15.939 4.283 -31.528 1.00 76.31 89 HIS A O 1
ATOM 681 N N . MET A 1 90 ? 14.546 3.069 -30.226 1.00 69.44 90 MET A N 1
ATOM 682 C CA . MET A 1 90 ? 15.573 2.329 -29.500 1.00 69.44 90 MET A CA 1
ATOM 683 C C . MET A 1 90 ? 15.264 0.841 -29.603 1.00 69.44 90 MET A C 1
ATOM 685 O O . MET A 1 90 ? 14.175 0.419 -29.211 1.00 69.44 90 MET A O 1
ATOM 689 N N . GLU A 1 91 ? 16.207 0.076 -30.140 1.00 65.44 91 GLU A N 1
ATOM 690 C CA . GLU A 1 91 ? 16.095 -1.378 -30.230 1.00 65.44 91 GLU A CA 1
ATOM 691 C C . GLU A 1 91 ? 16.672 -2.073 -28.990 1.00 65.44 91 GLU A C 1
ATOM 693 O O . GLU A 1 91 ? 17.486 -1.507 -28.258 1.00 65.44 91 GLU A O 1
ATOM 698 N N . SER A 1 92 ? 16.213 -3.311 -28.790 1.00 56.34 92 SER A N 1
ATOM 699 C CA . SER A 1 92 ? 16.515 -4.240 -27.689 1.00 56.34 92 SER A CA 1
ATOM 700 C C . SER A 1 92 ? 17.969 -4.296 -27.237 1.00 56.34 92 SER A C 1
ATOM 702 O O . SER A 1 92 ? 18.857 -4.042 -28.023 1.00 56.34 92 SER A O 1
ATOM 704 N N . SER A 1 93 ? 18.274 -4.743 -26.022 1.00 58.53 93 SER A N 1
ATOM 705 C CA . SER A 1 93 ? 19.655 -5.091 -25.663 1.00 58.53 93 SER A CA 1
ATOM 706 C C . SER A 1 93 ? 19.719 -6.263 -24.679 1.00 58.53 93 SER A C 1
ATOM 708 O O . SER A 1 93 ? 18.712 -6.613 -24.057 1.00 58.53 93 SER A O 1
ATOM 710 N N . THR A 1 94 ? 20.880 -6.919 -24.565 1.00 56.62 94 THR A N 1
ATOM 711 C CA . THR A 1 94 ? 21.080 -8.060 -23.647 1.00 56.62 94 THR A CA 1
ATOM 712 C C . THR A 1 94 ? 22.207 -7.758 -22.667 1.00 56.62 94 THR A C 1
ATOM 714 O O . THR A 1 94 ? 23.357 -7.609 -23.095 1.00 56.62 94 THR A O 1
ATOM 717 N N . HIS A 1 95 ? 21.882 -7.669 -21.373 1.00 61.81 95 HIS A N 1
ATOM 718 C CA . HIS A 1 95 ? 22.820 -7.211 -20.336 1.00 61.81 95 HIS A CA 1
ATOM 719 C C . HIS A 1 95 ? 22.634 -7.927 -19.000 1.00 61.81 95 HIS A C 1
ATOM 721 O O . HIS A 1 95 ? 21.491 -8.186 -18.639 1.00 61.81 95 HIS A O 1
ATOM 727 N N . ASP A 1 96 ? 23.709 -8.160 -18.239 1.00 56.88 96 ASP A N 1
ATOM 728 C CA . ASP A 1 96 ? 23.602 -8.780 -16.909 1.00 56.88 96 ASP A CA 1
ATOM 729 C C . ASP A 1 96 ? 23.081 -7.761 -15.874 1.00 56.88 96 ASP A C 1
ATOM 731 O O . ASP A 1 96 ? 22.030 -7.977 -15.274 1.00 56.88 96 ASP A O 1
ATOM 735 N N . ASN A 1 97 ? 23.745 -6.608 -15.687 1.00 52.91 97 ASN A N 1
ATOM 736 C CA . ASN A 1 97 ? 23.240 -5.544 -14.801 1.00 52.91 97 ASN A CA 1
ATOM 737 C C . ASN A 1 97 ? 23.232 -4.158 -15.459 1.00 52.91 97 ASN A C 1
ATOM 739 O O . ASN A 1 97 ? 24.237 -3.713 -16.017 1.00 52.91 97 ASN A O 1
ATOM 743 N N . ILE A 1 98 ? 22.127 -3.422 -15.318 1.00 58.34 98 ILE A N 1
ATOM 744 C CA . ILE A 1 98 ? 22.007 -2.045 -15.824 1.00 58.34 98 ILE A CA 1
ATOM 745 C C . ILE A 1 98 ? 21.548 -1.115 -14.710 1.00 58.34 98 ILE A C 1
ATOM 747 O O . ILE A 1 98 ? 20.543 -1.374 -14.045 1.00 58.34 98 ILE A O 1
ATOM 751 N N . PHE A 1 99 ? 22.245 0.007 -14.574 1.00 53.88 99 PHE A N 1
ATOM 752 C CA . PHE A 1 99 ? 21.910 1.092 -13.657 1.00 53.88 99 PHE A CA 1
ATOM 753 C C . PHE A 1 99 ? 21.795 2.413 -14.434 1.00 53.88 99 PHE A C 1
ATOM 755 O O . PHE A 1 99 ? 22.752 3.187 -14.421 1.00 53.88 99 PHE A O 1
ATOM 762 N N . PRO A 1 100 ? 20.718 2.636 -15.210 1.00 62.91 100 PRO A N 1
ATOM 763 C CA . PRO A 1 100 ? 20.619 3.821 -16.047 1.00 62.91 100 PRO A CA 1
ATOM 764 C C . PRO A 1 100 ? 19.814 4.961 -15.410 1.00 62.91 100 PRO A C 1
ATOM 766 O O . PRO A 1 100 ? 18.680 4.753 -14.980 1.00 62.91 100 PRO A O 1
ATOM 769 N N . ASP A 1 101 ? 20.349 6.179 -15.501 1.00 62.22 101 ASP A N 1
ATOM 770 C CA . ASP A 1 101 ? 19.618 7.426 -15.255 1.00 62.22 101 ASP A CA 1
ATOM 771 C C . ASP A 1 101 ? 19.281 8.058 -16.615 1.00 62.22 101 ASP A C 1
ATOM 773 O O . ASP A 1 101 ? 19.939 8.988 -17.096 1.00 62.22 101 ASP A O 1
ATOM 777 N N . ASN A 1 102 ? 18.263 7.521 -17.302 1.00 69.94 102 ASN A N 1
ATOM 778 C CA . ASN A 1 102 ? 17.935 7.971 -18.655 1.00 69.94 102 ASN A CA 1
ATOM 779 C C . ASN A 1 102 ? 16.792 8.990 -18.681 1.00 69.94 102 ASN A C 1
ATOM 781 O O . ASN A 1 102 ? 15.685 8.759 -18.190 1.00 69.94 102 ASN A O 1
ATOM 785 N N . VAL A 1 103 ? 17.006 10.081 -19.417 1.00 73.44 103 VAL A N 1
ATOM 786 C CA . VAL A 1 103 ? 15.961 11.038 -19.789 1.00 73.44 103 VAL A CA 1
ATOM 787 C C . VAL A 1 103 ? 15.728 10.982 -21.296 1.00 73.44 103 VAL A C 1
ATOM 789 O O . VAL A 1 103 ? 16.568 11.408 -22.089 1.00 73.44 103 VAL A O 1
ATOM 792 N N . THR A 1 104 ? 14.546 10.512 -21.700 1.00 76.06 104 THR A N 1
ATOM 793 C CA . THR A 1 104 ? 14.120 10.465 -23.105 1.00 76.06 104 THR A CA 1
ATOM 794 C C . THR A 1 104 ? 12.950 11.413 -23.338 1.00 76.06 104 THR A C 1
ATOM 796 O O . THR A 1 104 ? 11.870 11.251 -22.766 1.00 76.06 104 THR A O 1
ATOM 799 N N . GLN A 1 105 ? 13.130 12.396 -24.220 1.00 80.75 105 GLN A N 1
ATOM 800 C CA . GLN A 1 105 ? 12.084 13.358 -24.560 1.00 80.75 105 GLN A CA 1
ATOM 801 C C . GLN A 1 105 ? 11.844 13.416 -26.069 1.00 80.75 105 GLN A C 1
ATOM 803 O O . GLN A 1 105 ? 12.721 13.831 -26.832 1.00 80.75 105 GLN A O 1
ATOM 808 N N . GLY A 1 106 ? 10.621 13.097 -26.502 1.00 80.44 106 GLY A N 1
ATOM 809 C CA . GLY A 1 106 ? 10.270 13.204 -27.913 1.00 80.44 106 GLY A CA 1
ATOM 810 C C . GLY A 1 106 ? 8.796 13.185 -28.270 1.00 80.44 106 GLY A C 1
ATOM 811 O O . GLY A 1 106 ? 7.939 13.024 -27.421 1.00 80.44 106 GLY A O 1
ATOM 812 N N . SER A 1 107 ? 8.451 13.428 -29.537 1.00 78.25 107 SER A N 1
ATOM 813 C CA . SER A 1 107 ? 7.033 13.430 -29.944 1.00 78.25 107 SER A CA 1
ATOM 814 C C . SER A 1 107 ? 6.503 12.010 -30.132 1.00 78.25 107 SER A C 1
ATOM 816 O O . SER A 1 107 ? 5.416 11.707 -29.641 1.00 78.25 107 SER A O 1
ATOM 818 N N . ALA A 1 108 ? 7.278 11.153 -30.796 1.00 81.81 108 ALA A N 1
ATOM 819 C CA . ALA A 1 108 ? 7.030 9.724 -30.932 1.00 81.81 108 ALA A CA 1
ATOM 820 C C . ALA A 1 108 ? 8.240 8.952 -30.396 1.00 81.81 108 ALA A C 1
ATOM 822 O O . ALA A 1 108 ? 9.363 9.197 -30.840 1.00 81.81 108 ALA A O 1
ATOM 823 N N . ILE A 1 109 ? 8.000 8.061 -29.440 1.00 74.12 109 ILE A N 1
ATOM 824 C CA . ILE A 1 109 ? 9.022 7.230 -28.801 1.00 74.12 109 ILE A CA 1
ATOM 825 C C . ILE A 1 109 ? 8.609 5.771 -28.983 1.00 74.12 109 ILE A C 1
ATOM 827 O O . ILE A 1 109 ? 7.489 5.404 -28.625 1.00 74.12 109 ILE A O 1
ATOM 831 N N . HIS A 1 110 ? 9.509 4.975 -29.548 1.00 77.12 110 HIS A N 1
ATOM 832 C CA . HIS A 1 110 ? 9.385 3.529 -29.679 1.00 77.12 110 HIS A CA 1
ATOM 833 C C . HIS A 1 110 ? 10.585 2.873 -29.000 1.00 77.12 110 HIS A C 1
ATOM 835 O O . HIS A 1 110 ? 11.725 3.230 -29.309 1.00 77.12 110 HIS A O 1
ATOM 841 N N . MET A 1 111 ? 10.318 1.968 -28.066 1.00 69.88 111 MET A N 1
ATOM 842 C CA . MET A 1 111 ? 11.336 1.1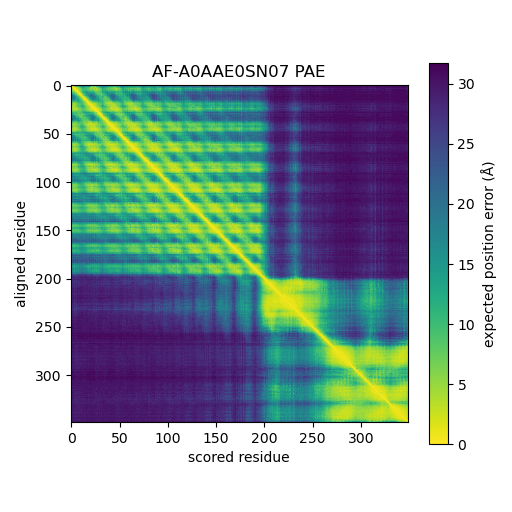91 -27.363 1.00 69.88 111 MET A CA 1
ATOM 843 C C . MET A 1 111 ? 10.990 -0.289 -27.480 1.00 69.88 111 MET A C 1
ATOM 845 O O . MET A 1 111 ? 9.896 -0.689 -27.079 1.00 69.88 111 MET A O 1
ATOM 849 N N . GLU A 1 112 ? 11.903 -1.072 -28.048 1.00 65.62 112 GLU A N 1
ATOM 850 C CA . GLU A 1 112 ? 11.743 -2.520 -28.185 1.00 65.62 112 GLU A CA 1
ATOM 851 C C . GLU A 1 112 ? 12.262 -3.284 -26.958 1.00 65.62 112 GLU A C 1
ATOM 853 O O . GLU A 1 112 ? 13.077 -2.790 -26.177 1.00 65.62 112 GLU A O 1
ATOM 858 N N . SER A 1 113 ? 11.764 -4.514 -26.819 1.00 56.16 113 SER A N 1
ATOM 859 C CA . SER A 1 113 ? 12.012 -5.479 -25.742 1.00 56.16 113 SER A CA 1
ATOM 860 C C . SER A 1 113 ? 13.471 -5.629 -25.336 1.00 56.16 113 SER A C 1
ATOM 862 O O . SER A 1 113 ? 14.312 -5.705 -26.212 1.00 56.16 113 SER A O 1
ATOM 864 N N . SER A 1 114 ? 13.803 -5.850 -24.066 1.00 59.91 114 SER A N 1
ATOM 865 C CA . SER A 1 114 ? 15.173 -6.214 -23.674 1.00 59.91 114 SER A CA 1
ATOM 866 C C . SER A 1 114 ? 15.216 -7.388 -22.687 1.00 59.91 114 SER A C 1
ATOM 868 O O . SER A 1 114 ? 14.206 -7.713 -22.054 1.00 59.91 114 SER A O 1
ATOM 870 N N . THR A 1 115 ? 16.360 -8.077 -22.584 1.00 57.59 115 THR A N 1
ATOM 871 C CA . THR A 1 115 ? 16.531 -9.246 -21.695 1.00 57.59 115 THR A CA 1
ATOM 872 C C . THR A 1 115 ? 17.673 -9.007 -20.713 1.00 57.59 115 THR A C 1
ATOM 874 O O . THR A 1 115 ? 18.821 -8.871 -21.151 1.00 57.59 115 THR A O 1
ATOM 877 N N . HIS A 1 116 ? 17.378 -8.957 -19.409 1.00 62.88 116 HIS A N 1
ATOM 878 C CA . HIS A 1 116 ? 18.355 -8.535 -18.392 1.00 62.88 116 HIS A CA 1
ATOM 879 C C . HIS A 1 116 ? 18.229 -9.291 -17.067 1.00 62.88 116 HIS A C 1
ATOM 881 O O . HIS A 1 116 ? 17.108 -9.559 -16.655 1.00 62.88 116 HIS A O 1
ATOM 887 N N . ASP A 1 117 ? 19.333 -9.547 -16.358 1.00 56.84 117 ASP A N 1
ATOM 888 C CA . ASP A 1 117 ? 19.268 -10.204 -15.041 1.00 56.84 117 ASP A CA 1
ATOM 889 C C . ASP A 1 117 ? 18.822 -9.205 -13.951 1.00 56.84 117 ASP A C 1
ATOM 891 O O . ASP A 1 117 ? 17.795 -9.415 -13.307 1.00 56.84 117 ASP A O 1
ATOM 895 N N . ASN A 1 118 ? 19.522 -8.075 -13.752 1.00 52.50 118 ASN A N 1
ATOM 896 C CA . ASN A 1 118 ? 19.094 -7.037 -12.796 1.00 52.50 118 ASN A CA 1
ATOM 897 C C . ASN A 1 118 ? 19.066 -5.623 -13.397 1.00 52.50 118 ASN A C 1
ATOM 899 O O . ASN A 1 118 ? 20.045 -5.166 -13.987 1.00 52.50 118 ASN A O 1
ATOM 903 N N . ILE A 1 119 ? 17.976 -4.882 -13.171 1.00 56.56 119 ILE A N 1
ATOM 904 C CA . ILE A 1 119 ? 17.836 -3.489 -13.629 1.00 56.56 119 ILE A CA 1
ATOM 905 C C . ILE A 1 119 ? 17.460 -2.574 -12.468 1.00 56.56 119 ILE A C 1
ATOM 907 O O . ILE A 1 119 ? 16.496 -2.836 -11.745 1.00 56.56 119 ILE A O 1
ATOM 911 N N . PHE A 1 120 ? 18.187 -1.465 -12.352 1.00 51.50 120 PHE A N 1
ATOM 912 C CA . PHE A 1 120 ? 17.951 -0.387 -11.393 1.00 51.50 120 PHE A CA 1
ATOM 913 C C . PHE A 1 120 ? 17.887 0.968 -12.121 1.00 51.50 120 PHE A C 1
ATOM 915 O O . PHE A 1 120 ? 18.874 1.700 -12.090 1.00 51.50 120 PHE A O 1
ATOM 922 N N . PRO A 1 121 ? 16.804 1.292 -12.848 1.00 60.62 121 PRO A N 1
ATOM 923 C CA . PRO A 1 121 ? 16.718 2.517 -13.616 1.00 60.62 121 PRO A CA 1
ATOM 924 C C . PRO A 1 121 ? 15.914 3.622 -12.922 1.00 60.62 121 PRO A C 1
ATOM 926 O O . PRO A 1 121 ? 14.778 3.387 -12.493 1.00 60.62 121 PRO A O 1
ATOM 929 N N . ASP A 1 122 ? 16.452 4.840 -12.981 1.00 59.00 122 ASP A N 1
ATOM 930 C CA . ASP A 1 122 ? 15.725 6.091 -12.753 1.00 59.00 122 ASP A CA 1
ATOM 931 C C . ASP A 1 122 ? 15.398 6.706 -14.125 1.00 59.00 122 ASP A C 1
ATOM 933 O O . ASP A 1 122 ? 16.064 7.611 -14.634 1.00 59.00 122 ASP A O 1
ATOM 937 N N . ASN A 1 123 ? 14.359 6.175 -14.778 1.00 68.44 123 ASN A N 1
ATOM 938 C CA . ASN A 1 123 ? 14.025 6.550 -16.152 1.00 68.44 123 ASN A CA 1
ATOM 939 C C . ASN A 1 123 ? 12.867 7.553 -16.216 1.00 68.44 123 ASN A C 1
ATOM 941 O O . ASN A 1 123 ? 11.756 7.304 -15.737 1.00 68.44 123 ASN A O 1
ATOM 945 N N . VAL A 1 124 ? 13.082 8.650 -16.945 1.00 71.00 124 VAL A N 1
ATOM 946 C CA . VAL A 1 124 ? 12.041 9.624 -17.292 1.00 71.00 124 VAL A CA 1
ATOM 947 C C . VAL A 1 124 ? 11.807 9.616 -18.799 1.00 71.00 124 VAL A C 1
ATOM 949 O O . VAL A 1 124 ? 12.657 10.042 -19.581 1.00 71.00 124 VAL A O 1
ATOM 952 N N . THR A 1 125 ? 10.614 9.187 -19.216 1.00 75.25 125 THR A N 1
ATOM 953 C CA . THR A 1 125 ? 10.187 9.197 -20.623 1.00 75.25 125 THR A CA 1
ATOM 954 C C . THR A 1 125 ? 9.013 10.148 -20.818 1.00 75.25 125 THR A C 1
ATOM 956 O O . THR A 1 125 ? 7.940 9.970 -20.237 1.00 75.25 125 THR A O 1
ATOM 959 N N . GLN A 1 126 ? 9.182 11.156 -21.675 1.00 79.25 126 GLN A N 1
ATOM 960 C CA . GLN A 1 126 ? 8.136 12.132 -21.971 1.00 79.25 126 GLN A CA 1
ATOM 961 C C . GLN A 1 126 ? 7.888 12.256 -23.474 1.00 79.25 126 GLN A C 1
ATOM 963 O O . GLN A 1 126 ? 8.769 12.675 -24.228 1.00 79.25 126 GLN A O 1
ATOM 968 N N . GLY A 1 127 ? 6.653 11.992 -23.911 1.00 80.19 127 GLY A N 1
ATOM 969 C CA . GLY A 1 127 ? 6.294 12.176 -25.311 1.00 80.19 127 GLY A CA 1
ATOM 970 C C . GLY A 1 127 ? 4.818 12.206 -25.660 1.00 80.19 127 GLY A C 1
ATOM 971 O O . GLY A 1 127 ? 3.961 12.060 -24.807 1.00 80.19 127 GLY A O 1
ATOM 972 N N . SER A 1 128 ? 4.471 12.473 -26.921 1.00 77.00 128 SER A N 1
ATOM 973 C CA . SER A 1 128 ? 3.051 12.514 -27.321 1.00 77.00 128 SER A CA 1
ATOM 974 C C . SER A 1 128 ? 2.492 11.111 -27.551 1.00 77.00 128 SER A C 1
ATOM 976 O O . SER A 1 128 ? 1.406 10.811 -27.058 1.00 77.00 128 SER A O 1
ATOM 978 N N . ALA A 1 129 ? 3.243 10.266 -28.256 1.00 80.94 129 ALA A N 1
ATOM 979 C CA . ALA A 1 129 ? 2.961 8.850 -28.449 1.00 80.94 129 ALA A CA 1
ATOM 980 C C . ALA A 1 129 ? 4.157 8.029 -27.954 1.00 80.94 129 ALA A C 1
ATOM 982 O O . ALA A 1 129 ? 5.283 8.268 -28.393 1.00 80.94 129 ALA A O 1
ATOM 983 N N . ILE A 1 130 ? 3.904 7.101 -27.036 1.00 73.56 130 ILE A N 1
ATOM 984 C CA . ILE A 1 130 ? 4.916 6.225 -26.443 1.00 73.56 130 ILE A CA 1
ATOM 985 C C . ILE A 1 130 ? 4.470 4.782 -26.669 1.00 73.56 130 ILE A C 1
ATOM 987 O O . ILE A 1 130 ? 3.350 4.423 -26.300 1.00 73.56 130 ILE A O 1
ATOM 991 N N . HIS A 1 131 ? 5.337 3.986 -27.286 1.00 75.75 131 HIS A N 1
ATOM 992 C CA . HIS A 1 131 ? 5.172 2.549 -27.473 1.00 75.75 131 HIS A CA 1
ATOM 993 C C . HIS A 1 131 ? 6.360 1.832 -26.835 1.00 75.75 131 HIS A C 1
ATOM 995 O O . HIS A 1 131 ? 7.506 2.162 -27.149 1.00 75.75 131 HIS A O 1
ATOM 1001 N N . MET A 1 132 ? 6.079 0.904 -25.926 1.00 69.56 132 MET A N 1
ATOM 1002 C CA . MET A 1 132 ? 7.085 0.077 -25.260 1.00 69.56 132 MET A CA 1
ATOM 1003 C C . MET A 1 132 ? 6.695 -1.392 -25.418 1.00 69.56 132 MET A C 1
ATOM 1005 O O . MET A 1 132 ? 5.583 -1.769 -25.041 1.00 69.56 132 MET A O 1
ATOM 1009 N N . GLU A 1 133 ? 7.587 -2.192 -25.995 1.00 65.31 133 GLU A N 1
ATOM 1010 C CA . GLU A 1 133 ? 7.389 -3.635 -26.167 1.00 65.31 133 GLU A CA 1
ATOM 1011 C C . GLU A 1 133 ? 7.874 -4.438 -24.946 1.00 65.31 133 GLU A C 1
ATOM 1013 O O . GLU A 1 133 ? 8.669 -3.964 -24.134 1.00 65.31 133 GLU A O 1
ATOM 1018 N N . SER A 1 134 ? 7.361 -5.665 -24.826 1.00 58.62 134 SER A N 1
ATOM 1019 C CA . SER A 1 134 ? 7.567 -6.619 -23.725 1.00 58.62 134 SER A CA 1
ATOM 1020 C C . SER A 1 134 ? 9.027 -6.842 -23.345 1.00 58.62 134 SER A C 1
ATOM 1022 O O . SER A 1 134 ? 9.837 -7.027 -24.235 1.00 58.62 134 SER A O 1
ATOM 1024 N N . SER A 1 135 ? 9.382 -7.000 -22.073 1.00 60.75 135 SER A N 1
ATOM 1025 C CA . SER A 1 135 ? 10.757 -7.345 -21.670 1.00 60.75 135 SER A CA 1
ATOM 1026 C C . SER A 1 135 ? 10.820 -8.532 -20.696 1.00 60.75 135 SER A C 1
ATOM 1028 O O . SER A 1 135 ? 9.826 -8.869 -20.049 1.00 60.75 135 SER A O 1
ATOM 1030 N N . THR A 1 136 ? 11.968 -9.216 -20.598 1.00 57.88 136 THR A N 1
ATOM 1031 C CA . THR A 1 136 ? 12.143 -10.378 -19.697 1.00 57.88 136 THR A CA 1
ATOM 1032 C C . THR A 1 136 ? 13.282 -10.136 -18.713 1.00 57.88 136 THR A C 1
ATOM 1034 O O . THR A 1 136 ? 14.429 -9.987 -19.149 1.00 57.88 136 THR A O 1
ATOM 1037 N N . HIS A 1 137 ? 12.989 -10.096 -17.407 1.00 62.81 137 HIS A N 1
ATOM 1038 C CA . HIS A 1 137 ? 13.984 -9.709 -16.395 1.00 62.81 137 HIS A CA 1
ATOM 1039 C C . HIS A 1 137 ? 13.889 -10.505 -15.086 1.00 62.81 137 HIS A C 1
ATOM 1041 O O . HIS A 1 137 ? 12.777 -10.763 -14.640 1.00 62.81 137 HIS A O 1
ATOM 1047 N N . ASP A 1 138 ? 15.009 -10.812 -14.423 1.00 55.59 138 ASP A N 1
ATOM 1048 C CA . ASP A 1 138 ? 14.982 -11.548 -13.145 1.00 55.59 138 ASP A CA 1
ATOM 1049 C C . ASP A 1 138 ? 14.628 -10.618 -11.963 1.00 55.59 138 ASP A C 1
ATOM 1051 O O . ASP A 1 138 ? 13.610 -10.819 -11.300 1.00 55.59 138 ASP A O 1
ATOM 1055 N N . ASN A 1 139 ? 15.403 -9.555 -11.692 1.00 48.72 139 ASN A N 1
ATOM 1056 C CA . ASN A 1 139 ? 15.075 -8.584 -10.633 1.00 48.72 139 ASN A CA 1
ATOM 1057 C C . ASN A 1 139 ? 15.039 -7.139 -11.136 1.00 48.72 139 ASN A C 1
ATOM 1059 O O . ASN A 1 139 ? 15.977 -6.646 -11.761 1.00 48.72 139 ASN A O 1
ATOM 1063 N N . ILE A 1 140 ? 13.980 -6.420 -10.771 1.00 55.00 140 ILE A N 1
ATOM 1064 C CA . ILE A 1 140 ? 13.791 -5.021 -11.145 1.00 55.00 140 ILE A CA 1
ATOM 1065 C C . ILE A 1 140 ? 13.530 -4.160 -9.912 1.00 55.00 140 ILE A C 1
ATOM 1067 O O . ILE A 1 140 ? 12.599 -4.420 -9.147 1.00 55.00 140 ILE A O 1
ATOM 1071 N N . PHE A 1 141 ? 14.292 -3.079 -9.779 1.00 45.72 141 PHE A N 1
ATOM 1072 C CA . PHE A 1 141 ? 14.020 -1.976 -8.858 1.00 45.72 141 PHE A CA 1
ATOM 1073 C C . PHE A 1 141 ? 13.791 -0.717 -9.695 1.00 45.72 141 PHE A C 1
ATOM 1075 O O . PHE A 1 141 ? 14.681 -0.348 -10.446 1.00 45.72 141 PHE A O 1
ATOM 1082 N N . HIS A 1 142 ? 12.610 -0.100 -9.637 1.00 62.47 142 HIS A N 1
ATOM 1083 C CA . HIS A 1 142 ? 12.221 0.996 -10.541 1.00 62.47 142 HIS A CA 1
ATOM 1084 C C . HIS A 1 142 ? 11.746 2.251 -9.811 1.00 62.47 142 HIS A C 1
ATOM 1086 O O . HIS A 1 142 ? 10.782 2.148 -9.051 1.00 62.47 142 HIS A O 1
ATOM 1092 N N . ASP A 1 143 ? 12.278 3.402 -10.241 1.00 54.06 143 ASP A N 1
ATOM 1093 C CA . ASP A 1 143 ? 11.593 4.699 -10.240 1.00 54.06 143 ASP A CA 1
ATOM 1094 C C . ASP A 1 143 ? 11.360 5.114 -11.711 1.00 54.06 143 ASP A C 1
ATOM 1096 O O . ASP A 1 143 ? 12.194 5.755 -12.353 1.00 54.06 143 ASP A O 1
ATOM 1100 N N . ILE A 1 144 ? 10.218 4.722 -12.295 1.00 65.44 144 ILE A N 1
ATOM 1101 C CA . ILE A 1 144 ? 9.889 5.058 -13.695 1.00 65.44 144 ILE A CA 1
ATOM 1102 C C . ILE A 1 144 ? 8.782 6.103 -13.759 1.00 65.44 144 ILE A C 1
ATOM 1104 O O . ILE A 1 144 ? 7.657 5.890 -13.295 1.00 65.44 144 ILE A O 1
ATOM 1108 N N . MET A 1 145 ? 9.063 7.202 -14.463 1.00 67.44 145 MET A N 1
ATOM 1109 C CA . MET A 1 145 ? 8.066 8.197 -14.844 1.00 67.44 145 MET A CA 1
ATOM 1110 C C . MET A 1 145 ? 7.846 8.190 -16.357 1.00 67.44 145 MET A C 1
ATOM 1112 O O . MET A 1 145 ? 8.721 8.572 -17.132 1.00 67.44 145 MET A O 1
ATOM 1116 N N . THR A 1 146 ? 6.637 7.820 -16.786 1.00 73.19 146 THR A N 1
ATOM 1117 C CA . THR A 1 146 ? 6.220 7.888 -18.195 1.00 73.19 146 THR A CA 1
ATOM 1118 C C . THR A 1 146 ? 5.055 8.855 -18.356 1.00 73.19 146 THR A C 1
ATOM 1120 O O . THR A 1 146 ? 3.977 8.651 -17.792 1.00 73.19 146 THR A O 1
ATOM 1123 N N . GLN A 1 147 ? 5.238 9.898 -19.165 1.00 76.94 147 GLN A N 1
ATOM 1124 C CA . GLN A 1 147 ? 4.201 10.893 -19.424 1.00 76.94 147 GLN A CA 1
ATOM 1125 C C . GLN A 1 147 ? 3.946 11.063 -20.922 1.00 76.94 147 GLN A C 1
ATOM 1127 O O . GLN A 1 147 ? 4.827 11.498 -21.665 1.00 76.94 147 GLN A O 1
ATOM 1132 N N . GLY A 1 148 ? 2.709 10.819 -21.362 1.00 78.88 148 GLY A N 1
ATOM 1133 C CA . GLY A 1 148 ? 2.341 11.072 -22.748 1.00 78.88 148 GLY A CA 1
ATOM 1134 C C . GLY A 1 148 ? 0.862 11.088 -23.087 1.00 78.88 148 GLY A C 1
ATOM 1135 O O . GLY A 1 148 ? 0.019 10.793 -22.260 1.00 78.88 148 GLY A O 1
ATOM 1136 N N . SER A 1 149 ? 0.498 11.500 -24.304 1.00 77.06 149 SER A N 1
ATOM 1137 C CA . SER A 1 149 ? -0.927 11.582 -24.679 1.00 77.06 149 SER A CA 1
ATOM 1138 C C . SER A 1 149 ? -1.518 10.200 -24.957 1.00 77.06 149 SER A C 1
ATOM 1140 O O . SER A 1 149 ? -2.609 9.903 -24.466 1.00 77.06 149 SER A O 1
ATOM 1142 N N . ALA A 1 150 ? -0.789 9.368 -25.700 1.00 79.88 150 ALA A N 1
ATOM 1143 C CA . ALA A 1 150 ? -1.102 7.969 -25.959 1.00 79.88 150 ALA A CA 1
ATOM 1144 C C . ALA A 1 150 ? 0.080 7.097 -25.520 1.00 79.88 150 ALA A C 1
ATOM 1146 O O . ALA A 1 150 ? 1.205 7.329 -25.961 1.00 79.88 150 ALA A O 1
ATOM 1147 N N . ILE A 1 151 ? -0.185 6.127 -24.649 1.00 72.50 151 ILE A N 1
ATOM 1148 C CA . ILE A 1 151 ? 0.816 5.205 -24.107 1.00 72.50 151 ILE A CA 1
ATOM 1149 C C . ILE A 1 151 ? 0.338 3.779 -24.381 1.00 72.50 151 ILE A C 1
ATOM 1151 O O . ILE A 1 151 ? -0.778 3.424 -23.996 1.00 72.50 151 ILE A O 1
ATOM 1155 N N . HIS A 1 152 ? 1.173 2.989 -25.048 1.00 74.44 152 HIS A N 1
ATOM 1156 C CA . HIS A 1 152 ? 0.977 1.560 -25.270 1.00 74.44 152 HIS A CA 1
ATOM 1157 C C . HIS A 1 152 ? 2.155 0.801 -24.662 1.00 74.44 152 HIS A C 1
ATOM 1159 O O . HIS A 1 152 ? 3.305 1.123 -24.962 1.00 74.44 152 HIS A O 1
ATOM 1165 N N . MET A 1 153 ? 1.856 -0.162 -23.797 1.00 68.94 153 MET A N 1
ATOM 1166 C CA . MET A 1 153 ? 2.839 -1.033 -23.160 1.00 68.94 153 MET A CA 1
ATOM 1167 C C . MET A 1 153 ? 2.406 -2.489 -23.329 1.00 68.94 153 MET A C 1
ATOM 1169 O O . MET A 1 153 ? 1.284 -2.842 -22.953 1.00 68.94 153 MET A O 1
ATOM 1173 N N . GLU A 1 154 ? 3.284 -3.312 -23.892 1.00 65.75 154 GLU A N 1
ATOM 1174 C CA . GLU A 1 154 ? 3.072 -4.757 -24.032 1.00 65.75 154 GLU A CA 1
ATOM 1175 C C . GLU A 1 154 ? 3.563 -5.535 -22.798 1.00 65.75 154 GLU A C 1
ATOM 1177 O O . GLU A 1 154 ? 4.299 -5.017 -21.959 1.00 65.75 154 GLU A O 1
ATOM 1182 N N . SER A 1 155 ? 3.105 -6.780 -22.663 1.00 58.09 155 SER A N 1
ATOM 1183 C CA . SER A 1 155 ? 3.298 -7.634 -21.484 1.00 58.09 155 SER A CA 1
ATOM 1184 C C . SER A 1 155 ? 4.750 -8.040 -21.238 1.00 58.09 155 SER A C 1
ATOM 1186 O O . SER A 1 155 ? 5.354 -8.635 -22.119 1.00 58.09 155 SER A O 1
ATOM 1188 N N . SER A 1 156 ? 5.264 -7.899 -20.022 1.00 60.59 156 SER A N 1
ATOM 1189 C CA . SER A 1 156 ? 6.610 -8.358 -19.643 1.00 60.59 156 SER A CA 1
ATOM 1190 C C . SER A 1 156 ? 6.584 -9.602 -18.734 1.00 60.59 156 SER A C 1
ATOM 1192 O O . SER A 1 156 ? 5.555 -9.936 -18.142 1.00 60.59 156 SER A O 1
ATOM 1194 N N . THR A 1 157 ? 7.705 -10.315 -18.596 1.00 57.12 157 THR A N 1
ATOM 1195 C CA . THR A 1 157 ? 7.831 -11.455 -17.661 1.00 57.12 157 THR A CA 1
ATOM 1196 C C . THR A 1 157 ? 8.954 -11.204 -16.663 1.00 57.12 157 THR A C 1
ATOM 1198 O O . THR A 1 157 ? 10.107 -11.068 -17.087 1.00 57.12 157 THR A O 1
ATOM 1201 N N . HIS A 1 158 ? 8.640 -11.151 -15.363 1.00 61.09 158 HIS A N 1
ATOM 1202 C CA . HIS A 1 158 ? 9.648 -10.854 -14.337 1.00 61.09 158 HIS A CA 1
ATOM 1203 C C . HIS A 1 158 ? 9.554 -11.744 -13.088 1.00 61.09 158 HIS A C 1
ATOM 1205 O O . HIS A 1 158 ? 8.445 -12.059 -12.654 1.00 61.09 158 HIS A O 1
ATOM 1211 N N . ASP A 1 159 ? 10.691 -12.078 -12.465 1.00 52.88 159 ASP A N 1
ATOM 1212 C CA . ASP A 1 159 ? 10.713 -12.897 -11.240 1.00 52.88 159 ASP A CA 1
ATOM 1213 C C . ASP A 1 159 ? 10.433 -12.049 -9.977 1.00 52.88 159 ASP A C 1
ATOM 1215 O O . ASP A 1 159 ? 9.467 -12.307 -9.254 1.00 52.88 159 ASP A O 1
ATOM 1219 N N . ASN A 1 160 ? 11.217 -10.994 -9.700 1.00 46.19 160 ASN A N 1
ATOM 1220 C CA . ASN A 1 160 ? 10.997 -10.098 -8.550 1.00 46.19 160 ASN A CA 1
ATOM 1221 C C . ASN A 1 160 ? 10.975 -8.618 -8.943 1.00 46.19 160 ASN A C 1
ATOM 1223 O O . ASN A 1 160 ? 11.881 -8.117 -9.608 1.00 46.19 160 ASN A O 1
ATOM 1227 N N . ILE A 1 161 ? 9.976 -7.888 -8.443 1.00 52.09 161 ILE A N 1
ATOM 1228 C CA . ILE A 1 161 ? 9.797 -6.468 -8.745 1.00 52.09 161 ILE A CA 1
ATOM 1229 C C . ILE A 1 161 ? 9.569 -5.628 -7.480 1.00 52.09 161 ILE A C 1
ATOM 1231 O O . ILE A 1 161 ? 8.662 -5.906 -6.688 1.00 52.09 161 ILE A O 1
ATOM 1235 N N . PHE A 1 162 ? 10.327 -4.534 -7.366 1.00 43.19 162 PHE A N 1
ATOM 1236 C CA . PHE A 1 162 ? 10.073 -3.400 -6.474 1.00 43.19 162 PHE A CA 1
ATOM 1237 C C . PHE A 1 162 ? 9.803 -2.141 -7.322 1.00 43.19 162 PHE A C 1
ATOM 1239 O O . PHE A 1 162 ? 10.618 -1.785 -8.175 1.00 43.19 162 PHE A O 1
ATOM 1246 N N . HIS A 1 163 ? 8.648 -1.492 -7.139 1.00 58.25 163 HIS A N 1
ATOM 1247 C CA . HIS A 1 163 ? 8.177 -0.402 -8.011 1.00 58.25 163 HIS A CA 1
ATOM 1248 C C . HIS A 1 163 ? 7.676 0.834 -7.258 1.00 58.25 163 HIS A C 1
ATOM 1250 O O . HIS A 1 163 ? 6.714 0.702 -6.498 1.00 58.25 163 HIS A O 1
ATOM 1256 N N . ASP A 1 164 ? 8.171 2.007 -7.674 1.00 51.97 164 ASP A N 1
ATOM 1257 C CA . ASP A 1 164 ? 7.431 3.273 -7.729 1.00 51.97 164 ASP A CA 1
ATOM 1258 C C . ASP A 1 164 ? 7.230 3.655 -9.217 1.00 51.97 164 ASP A C 1
ATOM 1260 O O . ASP A 1 164 ? 8.087 4.260 -9.864 1.00 51.97 164 ASP A O 1
ATOM 1264 N N . ILE A 1 165 ? 6.085 3.281 -9.810 1.00 62.78 165 ILE A N 1
ATOM 1265 C CA . ILE A 1 165 ? 5.763 3.626 -11.212 1.00 62.78 165 ILE A CA 1
ATOM 1266 C C . ILE A 1 165 ? 4.699 4.712 -11.271 1.00 62.78 165 ILE A C 1
ATOM 1268 O O . ILE A 1 165 ? 3.580 4.546 -10.774 1.00 62.78 165 ILE A O 1
ATOM 1272 N N . MET A 1 166 ? 5.006 5.783 -12.005 1.00 64.69 166 MET A N 1
ATOM 1273 C CA . MET A 1 166 ? 4.040 6.806 -12.387 1.00 64.69 166 MET A CA 1
ATOM 1274 C C . MET A 1 166 ? 3.841 6.833 -13.905 1.00 64.69 166 MET A C 1
ATOM 1276 O O . MET A 1 166 ? 4.723 7.237 -14.664 1.00 64.69 166 MET A O 1
ATOM 1280 N N . THR A 1 167 ? 2.635 6.479 -14.355 1.00 69.50 167 THR A N 1
ATOM 1281 C CA . THR A 1 167 ? 2.226 6.608 -15.761 1.00 69.50 167 THR A CA 1
ATOM 1282 C C . THR A 1 167 ? 1.096 7.620 -15.883 1.00 69.50 167 THR A C 1
ATOM 1284 O O . THR A 1 167 ? 0.015 7.430 -15.319 1.00 69.50 167 THR A O 1
ATOM 1287 N N . GLN A 1 168 ? 1.306 8.682 -16.657 1.00 74.19 168 GLN A N 1
ATOM 1288 C CA . GLN A 1 168 ? 0.297 9.715 -16.870 1.00 74.19 168 GLN A CA 1
ATOM 1289 C C . GLN A 1 168 ? 0.019 9.926 -18.357 1.00 74.19 168 GLN A C 1
ATOM 1291 O O . GLN A 1 168 ? 0.901 10.334 -19.113 1.00 74.19 168 GLN A O 1
ATOM 1296 N N . GLY A 1 169 ? -1.236 9.736 -18.770 1.00 75.75 169 GLY A N 1
ATOM 1297 C CA . GLY A 1 169 ? -1.625 9.990 -20.150 1.00 75.75 169 GLY A CA 1
ATOM 1298 C C . GLY A 1 169 ? -3.111 10.053 -20.444 1.00 75.75 169 GLY A C 1
ATOM 1299 O O . GLY A 1 169 ? -3.940 9.768 -19.595 1.00 75.75 169 GLY A O 1
ATOM 1300 N N . SER A 1 170 ? -3.489 10.489 -21.649 1.00 75.06 170 SER A N 1
ATOM 1301 C CA . SER A 1 170 ? -4.915 10.615 -22.000 1.00 75.06 170 SER A CA 1
ATOM 1302 C C . SER A 1 170 ? -5.534 9.258 -22.343 1.00 75.06 170 SER A C 1
ATOM 1304 O O . SER A 1 170 ? -6.625 8.955 -21.855 1.00 75.06 170 SER A O 1
ATOM 1306 N N . ALA A 1 171 ? -4.821 8.449 -23.132 1.00 77.12 171 ALA A N 1
ATOM 1307 C CA . ALA A 1 171 ? -5.158 7.072 -23.474 1.00 77.12 171 ALA A CA 1
ATOM 1308 C C . ALA A 1 171 ? -3.992 6.147 -23.099 1.00 77.12 171 ALA A C 1
ATOM 1310 O O . ALA A 1 171 ? -2.869 6.365 -23.553 1.00 77.12 171 ALA A O 1
ATOM 1311 N N . ILE A 1 172 ? -4.262 5.143 -22.267 1.00 69.31 172 ILE A N 1
ATOM 1312 C CA . ILE A 1 172 ? -3.268 4.184 -21.776 1.00 69.31 172 ILE A CA 1
ATOM 1313 C C . ILE A 1 172 ? -3.777 2.772 -22.068 1.00 69.31 172 ILE A C 1
ATOM 1315 O O . ILE A 1 172 ? -4.881 2.417 -21.646 1.00 69.31 172 ILE A O 1
ATOM 1319 N N . HIS A 1 173 ? -2.977 1.988 -22.785 1.00 71.88 173 HIS A N 1
ATOM 1320 C CA . HIS A 1 173 ? -3.196 0.566 -23.032 1.00 71.88 173 HIS A CA 1
ATOM 1321 C C . HIS A 1 173 ? -2.037 -0.232 -22.430 1.00 71.88 173 HIS A C 1
ATOM 1323 O O . HIS A 1 173 ? -0.880 0.058 -22.734 1.00 71.88 173 HIS A O 1
ATOM 1329 N N . MET A 1 174 ? -2.360 -1.196 -21.570 1.00 66.25 174 MET A N 1
ATOM 1330 C CA . MET A 1 174 ? -1.405 -2.114 -20.947 1.00 66.25 174 MET A CA 1
ATOM 1331 C C . MET A 1 174 ? -1.875 -3.557 -21.117 1.00 66.25 174 MET A C 1
ATOM 1333 O O . MET A 1 174 ? -3.015 -3.879 -20.764 1.00 66.25 174 MET A O 1
ATOM 1337 N N . GLU A 1 175 ? -0.988 -4.416 -21.611 1.00 63.12 175 GLU A N 1
ATOM 1338 C CA . GLU A 1 175 ? -1.195 -5.867 -21.669 1.00 63.12 175 GLU A CA 1
ATOM 1339 C C . GLU A 1 175 ? -0.601 -6.576 -20.439 1.00 63.12 175 GLU A C 1
ATOM 1341 O O . GLU A 1 175 ? 0.320 -6.078 -19.792 1.00 63.12 175 GLU A O 1
ATOM 1346 N N . SER A 1 176 ? -1.164 -7.733 -20.068 1.00 55.47 176 SER A N 1
ATOM 1347 C CA . SER A 1 176 ? -0.844 -8.398 -18.800 1.00 55.47 176 SER A CA 1
ATOM 1348 C C . SER A 1 176 ? 0.549 -9.010 -18.779 1.00 55.47 176 SER A C 1
ATOM 1350 O O . SER A 1 176 ? 0.820 -9.942 -19.531 1.00 55.47 176 SER A O 1
ATOM 1352 N N . SER A 1 177 ? 1.355 -8.618 -17.809 1.00 56.91 177 SER A N 1
ATOM 1353 C CA . SER A 1 177 ? 2.618 -9.273 -17.476 1.00 56.91 177 SER A CA 1
ATOM 1354 C C . SER A 1 177 ? 2.433 -10.456 -16.510 1.00 56.91 177 SER A C 1
ATOM 1356 O O . SER A 1 177 ? 1.441 -10.516 -15.777 1.00 56.91 177 SER A O 1
ATOM 1358 N N . THR A 1 178 ? 3.390 -11.389 -16.474 1.00 54.22 178 THR A N 1
ATOM 1359 C CA . THR A 1 178 ? 3.446 -12.478 -15.476 1.00 54.22 178 THR A CA 1
ATOM 1360 C C . THR A 1 178 ? 4.563 -12.218 -14.473 1.00 54.22 178 THR A C 1
ATOM 1362 O O . THR A 1 178 ? 5.695 -11.963 -14.886 1.00 54.22 178 THR A O 1
ATOM 1365 N N . TYR A 1 179 ? 4.247 -12.309 -13.180 1.00 57.19 179 TYR A N 1
ATOM 1366 C CA . TYR A 1 179 ? 5.165 -11.954 -12.098 1.00 57.19 179 TYR A CA 1
ATOM 1367 C C . TYR A 1 179 ? 5.153 -12.988 -10.965 1.00 57.19 179 TYR A C 1
ATOM 1369 O O . TYR A 1 179 ? 4.066 -13.427 -10.578 1.00 57.19 179 TYR A O 1
ATOM 1377 N N . ASP A 1 180 ? 6.320 -13.306 -10.393 1.00 46.38 180 ASP A N 1
ATOM 1378 C CA . ASP A 1 180 ? 6.442 -14.241 -9.259 1.00 46.38 180 ASP A CA 1
ATOM 1379 C C . ASP A 1 180 ? 6.330 -13.542 -7.883 1.00 46.38 180 ASP A C 1
ATOM 1381 O O . ASP A 1 180 ? 5.548 -13.986 -7.042 1.00 46.38 180 ASP A O 1
ATOM 1385 N N . ASN A 1 181 ? 7.031 -12.422 -7.637 1.00 43.84 181 ASN A N 1
ATOM 1386 C CA . ASN A 1 181 ? 6.890 -11.608 -6.413 1.00 43.84 181 ASN A CA 1
ATOM 1387 C C . ASN A 1 181 ? 6.812 -10.107 -6.720 1.00 43.84 181 ASN A C 1
ATOM 1389 O O . ASN A 1 181 ? 7.656 -9.577 -7.444 1.00 43.84 181 ASN A O 1
ATOM 1393 N N . ILE A 1 182 ? 5.850 -9.396 -6.108 1.00 50.16 182 ILE A N 1
ATOM 1394 C CA . ILE A 1 182 ? 5.677 -7.961 -6.366 1.00 50.16 182 ILE A CA 1
ATOM 1395 C C . ILE A 1 182 ? 5.408 -7.118 -5.114 1.00 50.16 182 ILE A C 1
ATOM 1397 O O . ILE A 1 182 ? 4.477 -7.393 -4.353 1.00 50.16 182 ILE A O 1
ATOM 1401 N N . PHE A 1 183 ? 6.170 -6.029 -4.970 1.00 41.59 183 PHE A N 1
ATOM 1402 C CA . PHE A 1 183 ? 5.899 -4.906 -4.067 1.00 41.59 183 PHE A CA 1
ATOM 1403 C C . PHE A 1 183 ? 5.601 -3.651 -4.904 1.00 41.59 183 PHE A C 1
ATOM 1405 O O . PHE A 1 183 ? 6.467 -3.180 -5.637 1.00 41.59 183 PHE A O 1
ATOM 1412 N N . HIS A 1 184 ? 4.376 -3.122 -4.811 1.00 55.22 184 HIS A N 1
ATOM 1413 C CA . HIS A 1 184 ? 3.889 -2.037 -5.671 1.00 55.22 184 HIS A CA 1
ATOM 1414 C C . HIS A 1 184 ? 3.486 -0.777 -4.895 1.00 55.22 184 HIS A C 1
ATOM 1416 O O . HIS A 1 184 ? 2.637 -0.879 -4.010 1.00 55.22 184 HIS A O 1
ATOM 1422 N N . ASP A 1 185 ? 3.912 0.386 -5.397 1.00 49.06 185 ASP A N 1
ATOM 1423 C CA . ASP A 1 185 ? 3.116 1.618 -5.461 1.00 49.06 185 ASP A CA 1
ATOM 1424 C C . ASP A 1 185 ? 2.982 2.050 -6.945 1.00 49.06 185 ASP A C 1
ATOM 1426 O O . ASP A 1 185 ? 3.769 2.826 -7.484 1.00 49.06 185 ASP A O 1
ATOM 1430 N N . ILE A 1 186 ? 1.973 1.519 -7.657 1.00 59.47 186 ILE A N 1
ATOM 1431 C CA . ILE A 1 186 ? 1.666 1.920 -9.047 1.00 59.47 186 ILE A CA 1
ATOM 1432 C C . ILE A 1 186 ? 0.613 3.028 -9.046 1.00 59.47 186 ILE A C 1
ATOM 1434 O O . ILE A 1 186 ? -0.508 2.843 -8.564 1.00 59.47 186 ILE A O 1
ATOM 1438 N N . MET A 1 187 ? 0.929 4.153 -9.689 1.00 60.91 187 MET A N 1
ATOM 1439 C CA . MET A 1 187 ? -0.030 5.213 -9.984 1.00 60.91 187 MET A CA 1
ATOM 1440 C C . MET A 1 187 ? -0.192 5.404 -11.497 1.00 60.91 187 MET A C 1
ATOM 1442 O O . MET A 1 187 ? 0.645 6.010 -12.165 1.00 60.91 187 MET A O 1
ATOM 1446 N N . THR A 1 188 ? -1.330 4.959 -12.036 1.00 64.94 188 THR A N 1
ATOM 1447 C CA . THR A 1 188 ? -1.735 5.230 -13.424 1.00 64.94 188 THR A CA 1
ATOM 1448 C C . THR A 1 188 ? -2.840 6.283 -13.456 1.00 64.94 188 THR A C 1
ATOM 1450 O O . THR A 1 188 ? -3.897 6.106 -12.848 1.00 64.94 188 THR A O 1
ATOM 1453 N N . GLN A 1 189 ? -2.628 7.382 -14.181 1.00 67.81 189 GLN A N 1
ATOM 1454 C CA . GLN A 1 189 ? -3.616 8.453 -14.330 1.00 67.81 189 GLN A CA 1
ATOM 1455 C C . GLN A 1 189 ? -3.936 8.715 -15.801 1.00 67.81 189 GLN A C 1
ATOM 1457 O O . GLN A 1 189 ? -3.065 9.120 -16.570 1.00 67.81 189 GLN A O 1
ATOM 1462 N N . GLY A 1 190 ? -5.209 8.558 -16.176 1.00 70.88 190 GLY A N 1
ATOM 1463 C CA . GLY A 1 190 ? -5.667 8.872 -17.522 1.00 70.88 190 GLY A CA 1
ATOM 1464 C C . GLY A 1 190 ? -7.175 8.920 -17.719 1.00 70.88 190 GLY A C 1
ATOM 1465 O O . GLY A 1 190 ? -7.945 8.548 -16.838 1.00 70.88 190 GLY A O 1
ATOM 1466 N N . SER A 1 191 ? -7.597 9.433 -18.879 1.00 68.75 191 SER A N 1
ATOM 1467 C CA . SER A 1 191 ? -9.024 9.585 -19.221 1.00 68.75 191 SER A CA 1
ATOM 1468 C C . SER A 1 191 ? -9.632 8.304 -19.801 1.00 68.75 191 SER A C 1
ATOM 1470 O O . SER A 1 191 ? -10.831 8.078 -19.651 1.00 68.75 191 SER A O 1
ATOM 1472 N N . ALA A 1 192 ? -8.817 7.465 -20.446 1.00 70.25 192 ALA A N 1
ATOM 1473 C CA . ALA A 1 192 ? -9.185 6.143 -20.938 1.00 70.25 192 ALA A CA 1
ATOM 1474 C C . ALA A 1 192 ? -8.046 5.158 -20.643 1.00 70.25 192 ALA A C 1
ATOM 1476 O O . ALA A 1 192 ? -6.966 5.275 -21.221 1.00 70.25 192 ALA A O 1
ATOM 1477 N N . ILE A 1 193 ? -8.287 4.217 -19.729 1.00 68.50 193 ILE A N 1
ATOM 1478 C CA . ILE A 1 193 ? -7.320 3.193 -19.318 1.00 68.50 193 ILE A CA 1
ATOM 1479 C C . ILE A 1 193 ? -7.908 1.826 -19.673 1.00 68.50 193 ILE A C 1
ATOM 1481 O O . ILE A 1 193 ? -9.009 1.500 -19.225 1.00 68.50 193 ILE A O 1
ATOM 1485 N N . HIS A 1 194 ? -7.185 1.046 -20.474 1.00 66.12 194 HIS A N 1
ATOM 1486 C CA . HIS A 1 194 ? -7.494 -0.350 -20.771 1.00 66.12 194 HIS A CA 1
ATOM 1487 C C . HIS A 1 194 ? -6.356 -1.224 -20.244 1.00 66.12 194 HIS A C 1
ATOM 1489 O O . HIS A 1 194 ? -5.204 -1.025 -20.625 1.00 66.12 194 HIS A O 1
ATOM 1495 N N . MET A 1 195 ? -6.688 -2.143 -19.339 1.00 62.53 195 MET A N 1
ATOM 1496 C CA . MET A 1 195 ? -5.753 -3.098 -18.749 1.00 62.53 195 MET A CA 1
ATOM 1497 C C . MET A 1 195 ? -6.347 -4.495 -18.896 1.00 62.53 195 MET A C 1
ATOM 1499 O O . MET A 1 195 ? -7.451 -4.744 -18.402 1.00 62.53 195 MET A O 1
ATOM 1503 N N . GLU A 1 196 ? -5.627 -5.393 -19.557 1.00 57.53 196 GLU A N 1
ATOM 1504 C CA . GLU A 1 196 ? -5.915 -6.826 -19.514 1.00 57.53 196 GLU A CA 1
ATOM 1505 C C . GLU A 1 196 ? -5.049 -7.446 -18.409 1.00 57.53 196 GLU A C 1
ATOM 1507 O O . GLU A 1 196 ? -3.853 -7.186 -18.356 1.00 57.53 196 GLU A O 1
ATOM 1512 N N . PHE A 1 197 ? -5.640 -8.218 -17.490 1.00 53.75 197 PHE A N 1
ATOM 1513 C CA . PHE A 1 197 ? -4.918 -8.933 -16.426 1.00 53.75 197 PHE A CA 1
ATOM 1514 C C . PHE A 1 197 ? -5.151 -10.438 -16.589 1.00 53.75 197 PHE A C 1
ATOM 1516 O O . PHE A 1 197 ? -6.289 -10.897 -16.480 1.00 53.75 197 PHE A O 1
ATOM 1523 N N . SER A 1 198 ? -4.084 -11.210 -16.818 1.00 47.41 198 SER A N 1
ATOM 1524 C CA . SER A 1 198 ? -4.157 -12.673 -16.982 1.00 47.41 198 SER A CA 1
ATOM 1525 C C . SER A 1 198 ? -3.913 -13.454 -15.685 1.00 47.41 198 SER A C 1
ATOM 1527 O O . SER A 1 198 ? -4.182 -14.653 -15.636 1.00 47.41 198 SER A O 1
ATOM 1529 N N . THR A 1 199 ? -3.466 -12.805 -14.606 1.00 48.66 199 THR A N 1
ATOM 1530 C CA . THR A 1 199 ? -3.176 -13.465 -13.324 1.00 48.66 199 THR A CA 1
ATOM 1531 C C . THR A 1 199 ? -3.843 -12.729 -12.167 1.00 48.66 199 THR A C 1
ATOM 1533 O O . THR A 1 199 ? -3.550 -11.569 -11.890 1.00 48.66 199 THR A O 1
ATOM 1536 N N . CYS A 1 200 ? -4.765 -13.408 -11.483 1.00 47.06 200 CYS A N 1
ATOM 1537 C CA . CYS A 1 200 ? -5.309 -12.941 -10.212 1.00 47.06 200 CYS A CA 1
ATOM 1538 C C . CYS A 1 200 ? -4.223 -13.089 -9.134 1.00 47.06 200 CYS A C 1
ATOM 1540 O O . CYS A 1 200 ? -3.672 -14.176 -8.967 1.00 47.06 200 CYS A O 1
ATOM 1542 N N . TYR A 1 201 ? -3.890 -11.987 -8.462 1.00 55.75 201 TYR A N 1
ATOM 1543 C CA . TYR A 1 201 ? -2.869 -11.907 -7.416 1.00 55.75 201 TYR A CA 1
ATOM 1544 C C . TYR A 1 201 ? -3.138 -12.876 -6.252 1.00 55.75 201 TYR A C 1
ATOM 1546 O O . TYR A 1 201 ? -4.290 -13.105 -5.883 1.00 55.75 201 TYR A O 1
ATOM 1554 N N . GLU A 1 202 ? -2.082 -13.377 -5.602 1.00 60.16 202 GLU A N 1
ATOM 1555 C CA . GLU A 1 202 ? -2.227 -14.080 -4.322 1.00 60.16 202 GLU A CA 1
ATOM 1556 C C . GLU A 1 202 ? -2.437 -13.061 -3.187 1.00 60.16 202 GLU A C 1
ATOM 1558 O O . GLU A 1 202 ? -1.533 -12.320 -2.803 1.00 60.16 202 GLU A O 1
ATOM 1563 N N . ILE A 1 203 ? -3.656 -13.001 -2.645 1.00 67.50 203 ILE A N 1
ATOM 1564 C CA . ILE A 1 203 ? -4.003 -12.101 -1.539 1.00 67.50 203 ILE A CA 1
ATOM 1565 C C . ILE A 1 203 ? -3.620 -12.754 -0.204 1.00 67.50 203 ILE A C 1
ATOM 1567 O O . ILE A 1 203 ? -4.209 -13.757 0.203 1.00 67.50 203 ILE A O 1
ATOM 1571 N N . VAL A 1 204 ? -2.677 -12.144 0.524 1.00 77.06 204 VAL A N 1
ATOM 1572 C CA . VAL A 1 204 ? -2.270 -12.583 1.871 1.00 77.06 204 VAL A CA 1
ATOM 1573 C C . VAL A 1 204 ? -2.730 -11.579 2.931 1.00 77.06 204 VAL A C 1
ATOM 1575 O O . VAL A 1 204 ? -2.252 -10.449 3.002 1.00 77.06 204 VAL A O 1
ATOM 1578 N N . GLY A 1 205 ? -3.650 -12.004 3.801 1.00 78.25 205 GLY A N 1
ATOM 1579 C CA . GLY A 1 205 ? -4.123 -11.212 4.940 1.00 78.25 205 GLY A CA 1
ATOM 1580 C C . GLY A 1 205 ? -3.413 -11.570 6.249 1.00 78.25 205 GLY A C 1
ATOM 1581 O O . GLY A 1 205 ? -3.423 -12.727 6.665 1.00 78.25 205 GLY A O 1
ATOM 1582 N N . MET A 1 206 ? -2.860 -10.574 6.948 1.00 82.88 206 MET A N 1
ATOM 1583 C CA . MET A 1 206 ? -2.277 -10.741 8.287 1.00 82.88 206 MET A CA 1
ATOM 1584 C C . MET A 1 206 ? -3.183 -10.120 9.353 1.00 82.88 206 MET A C 1
ATOM 1586 O O . MET A 1 206 ? -3.449 -8.921 9.337 1.00 82.88 206 MET A O 1
ATOM 1590 N N . THR A 1 207 ? -3.645 -10.922 10.314 1.00 83.00 207 THR A N 1
ATOM 1591 C CA . THR A 1 207 ? -4.382 -10.424 11.481 1.00 83.00 207 THR A CA 1
ATOM 1592 C C . THR A 1 207 ? -4.115 -11.280 12.714 1.00 83.00 207 THR A C 1
ATOM 1594 O O . THR A 1 207 ? -3.950 -12.494 12.617 1.00 83.00 207 THR A O 1
ATOM 1597 N N . ALA A 1 208 ? -4.116 -10.656 13.892 1.00 81.81 208 ALA A N 1
ATOM 1598 C CA . ALA A 1 208 ? -4.100 -11.376 15.164 1.00 81.81 208 ALA A CA 1
ATOM 1599 C C . ALA A 1 208 ? -5.460 -12.035 15.476 1.00 81.81 208 ALA A C 1
ATOM 1601 O O . ALA A 1 208 ? -5.518 -13.021 16.207 1.00 81.81 208 ALA A O 1
ATOM 1602 N N . THR A 1 209 ? -6.560 -11.489 14.939 1.00 83.44 209 THR A N 1
ATOM 1603 C CA . THR A 1 209 ? -7.913 -12.051 15.058 1.00 83.44 209 THR A CA 1
ATOM 1604 C C . THR A 1 209 ? -8.776 -11.662 13.858 1.00 83.44 209 THR A C 1
ATOM 1606 O O . THR A 1 209 ? -8.810 -10.503 13.449 1.00 83.44 209 THR A O 1
ATOM 1609 N N . ILE A 1 210 ? -9.505 -12.624 13.292 1.00 87.62 210 ILE A N 1
ATOM 1610 C CA . ILE A 1 210 ? -10.477 -12.369 12.212 1.00 87.62 210 ILE A CA 1
ATOM 1611 C C . ILE A 1 210 ? -11.741 -11.692 12.771 1.00 87.62 210 ILE A C 1
ATOM 1613 O O . ILE A 1 210 ? -12.427 -10.941 12.077 1.00 87.62 210 ILE A O 1
ATOM 1617 N N . GLY A 1 211 ? -12.033 -11.925 14.055 1.00 89.94 211 GLY A N 1
ATOM 1618 C CA . GLY A 1 211 ? -13.293 -11.546 14.684 1.00 89.94 211 GLY A CA 1
ATOM 1619 C C . GLY A 1 211 ? -14.474 -12.405 14.219 1.00 89.94 211 GLY A C 1
ATOM 1620 O O . GLY A 1 211 ? -14.389 -13.161 13.255 1.00 89.94 211 GLY A O 1
ATOM 1621 N N . VAL A 1 212 ? -15.597 -12.280 14.929 1.00 92.75 212 VAL A N 1
ATOM 1622 C CA . VAL A 1 212 ? -16.843 -13.027 14.653 1.00 92.75 212 VAL A CA 1
ATOM 1623 C C . VAL A 1 212 ? -18.041 -12.103 14.403 1.00 92.75 212 VAL A C 1
ATOM 1625 O O . VAL A 1 212 ? -19.189 -12.536 14.393 1.00 92.75 212 VAL A O 1
ATOM 1628 N N . GLY A 1 213 ? -17.801 -10.801 14.223 1.00 89.44 213 GLY A N 1
ATOM 1629 C CA . GLY A 1 213 ? -18.857 -9.814 14.005 1.00 89.44 213 GLY A CA 1
ATOM 1630 C C . GLY A 1 213 ? -19.846 -9.730 15.175 1.00 89.44 213 GLY A C 1
ATOM 1631 O O . GLY A 1 213 ? -19.446 -9.569 16.326 1.00 89.44 213 GLY A O 1
ATOM 1632 N N . LYS A 1 214 ? -21.147 -9.804 14.864 1.00 92.06 214 LYS A N 1
ATOM 1633 C CA . LYS A 1 214 ? -22.255 -9.805 15.843 1.00 92.06 214 LYS A CA 1
ATOM 1634 C C . LYS A 1 214 ? -22.804 -11.211 16.119 1.00 92.06 214 LYS A C 1
ATOM 1636 O O . LYS A 1 214 ? -23.911 -11.329 16.637 1.00 92.06 214 LYS A O 1
ATOM 1641 N N . SER A 1 215 ? -22.065 -12.243 15.723 1.00 92.56 215 SER A N 1
ATOM 1642 C CA . SER A 1 215 ?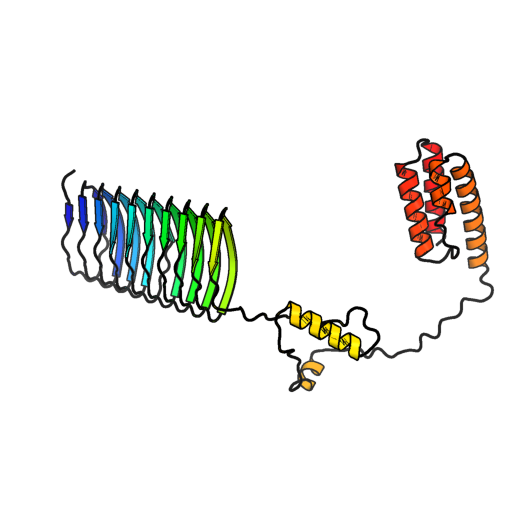 -22.512 -13.630 15.813 1.00 92.56 215 SER A CA 1
ATOM 1643 C C . SER A 1 215 ? -22.732 -14.033 17.264 1.00 92.56 215 SER A C 1
ATOM 1645 O O . SER A 1 215 ? -21.937 -13.704 18.146 1.00 92.56 215 SER A O 1
ATOM 1647 N N . THR A 1 216 ? -23.831 -14.738 17.501 1.00 93.12 216 THR A N 1
ATOM 1648 C CA . THR A 1 216 ? -24.227 -15.232 18.827 1.00 93.12 216 THR A CA 1
ATOM 1649 C C . THR A 1 216 ? -24.128 -16.750 18.948 1.00 93.12 216 THR A C 1
ATOM 1651 O O . THR A 1 216 ? -24.273 -17.284 20.047 1.00 93.12 216 THR A O 1
ATOM 1654 N N . SER A 1 217 ? -23.852 -17.436 17.838 1.00 95.06 217 SER A N 1
ATOM 1655 C CA . SER A 1 217 ? -23.643 -18.880 17.754 1.00 95.06 217 SER A CA 1
ATOM 1656 C C . SER A 1 217 ? -22.402 -19.216 16.925 1.00 95.06 217 SER A C 1
ATOM 1658 O O . SER A 1 217 ? -21.923 -18.384 16.149 1.00 95.06 217 SER A O 1
ATOM 1660 N N . ASP A 1 218 ? -21.895 -20.439 17.090 1.00 95.19 218 ASP A N 1
ATOM 1661 C CA . ASP A 1 218 ? -20.724 -20.927 16.354 1.00 95.19 218 ASP A CA 1
ATOM 1662 C C . ASP A 1 218 ? -20.995 -20.989 14.843 1.00 95.19 218 ASP A C 1
ATOM 1664 O O . ASP A 1 218 ? -20.141 -20.589 14.055 1.00 95.19 218 ASP A O 1
ATOM 1668 N N . ASP A 1 219 ? -22.201 -21.401 14.437 1.00 94.81 219 ASP A N 1
ATOM 1669 C CA . ASP A 1 219 ? -22.595 -21.469 13.023 1.00 94.81 219 ASP A CA 1
ATOM 1670 C C . ASP A 1 219 ? -22.603 -20.071 12.374 1.00 94.81 219 ASP A C 1
ATOM 1672 O O . ASP A 1 219 ? -22.000 -19.866 11.321 1.00 94.81 219 ASP A O 1
ATOM 1676 N N . GLU A 1 220 ? -23.189 -19.069 13.046 1.00 93.88 220 GLU A N 1
ATOM 1677 C CA . GLU A 1 220 ? -23.160 -17.671 12.583 1.00 93.88 220 GLU A CA 1
ATOM 1678 C C . GLU A 1 220 ? -21.724 -17.126 12.492 1.00 93.88 220 GLU A C 1
ATOM 1680 O O . GLU A 1 220 ? -21.398 -16.355 11.586 1.00 93.88 220 GLU A O 1
ATOM 1685 N N . ALA A 1 221 ? -20.850 -17.531 13.419 1.00 94.81 221 ALA A N 1
ATOM 1686 C CA . ALA A 1 221 ? -19.453 -17.116 13.424 1.00 94.81 221 ALA A CA 1
ATOM 1687 C C . ALA A 1 221 ? -18.674 -17.712 12.243 1.00 94.81 221 ALA A C 1
ATOM 1689 O O . ALA A 1 221 ? -17.870 -17.006 11.629 1.00 94.81 221 ALA A O 1
ATOM 1690 N N . VAL A 1 222 ? -18.929 -18.978 11.896 1.00 95.00 222 VAL A N 1
ATOM 1691 C CA . VAL A 1 222 ? -18.346 -19.625 10.713 1.00 95.00 222 VAL A CA 1
ATOM 1692 C C . VAL A 1 222 ? -18.795 -18.911 9.441 1.00 95.00 222 VAL A C 1
ATOM 1694 O O . VAL A 1 222 ? -17.945 -18.541 8.631 1.00 95.00 222 VAL A O 1
ATOM 1697 N N . ASP A 1 223 ? -20.092 -18.627 9.298 1.00 94.06 223 ASP A N 1
ATOM 1698 C CA . ASP A 1 223 ? -20.625 -17.888 8.147 1.00 94.06 223 ASP A CA 1
ATOM 1699 C C . ASP A 1 223 ? -19.998 -16.492 8.025 1.00 94.06 223 ASP A C 1
ATOM 1701 O O . ASP A 1 223 ? -19.631 -16.051 6.930 1.00 94.06 223 ASP A O 1
ATOM 1705 N N . TYR A 1 224 ? -19.803 -15.801 9.153 1.00 94.06 224 TYR A N 1
ATOM 1706 C CA . TYR A 1 224 ? -19.113 -14.515 9.175 1.00 94.06 224 TYR A CA 1
ATOM 1707 C C . TYR A 1 224 ? -17.665 -14.638 8.683 1.00 94.06 224 TYR A C 1
ATOM 1709 O O . TYR A 1 224 ? -17.253 -13.863 7.817 1.00 94.06 224 TYR A O 1
ATOM 1717 N N . ILE A 1 225 ? -16.901 -15.611 9.185 1.00 93.19 225 ILE A N 1
ATOM 1718 C CA . ILE A 1 225 ? -15.505 -15.834 8.779 1.00 93.19 225 ILE A CA 1
ATOM 1719 C C . ILE A 1 225 ? -15.423 -16.179 7.287 1.00 93.19 225 ILE A C 1
ATOM 1721 O O . ILE A 1 225 ? -14.616 -15.582 6.576 1.00 93.19 225 ILE A O 1
ATOM 1725 N N . ILE A 1 226 ? -16.300 -17.055 6.785 1.00 92.69 226 ILE A N 1
ATOM 1726 C CA . ILE A 1 226 ? -16.392 -17.381 5.353 1.00 92.69 226 ILE A CA 1
ATOM 1727 C C . ILE A 1 226 ? -16.688 -16.119 4.537 1.00 92.69 226 ILE A C 1
ATOM 1729 O O . ILE A 1 226 ? -16.072 -15.900 3.498 1.00 92.69 226 ILE A O 1
ATOM 1733 N N . SER A 1 227 ? -17.575 -15.244 5.019 1.00 92.44 227 SER A N 1
ATOM 1734 C CA . SER A 1 227 ? -17.877 -13.983 4.335 1.00 92.44 227 SER A CA 1
ATOM 1735 C C . SER A 1 227 ? -16.672 -13.038 4.255 1.00 92.44 227 SER A C 1
ATOM 1737 O O . SER A 1 227 ? -16.534 -12.305 3.277 1.00 92.44 227 SER A O 1
ATOM 1739 N N . VAL A 1 228 ? -15.796 -13.042 5.266 1.00 90.44 228 VAL A N 1
ATOM 1740 C CA . VAL A 1 228 ? -14.547 -12.267 5.262 1.00 90.44 228 VAL A CA 1
ATOM 1741 C C . VAL A 1 228 ? -13.553 -12.885 4.282 1.00 90.44 228 VAL A C 1
ATOM 1743 O O . VAL A 1 228 ? -12.998 -12.166 3.458 1.00 90.44 228 VAL A O 1
ATOM 1746 N N . MET A 1 229 ? -13.389 -14.210 4.314 1.00 87.75 229 MET A N 1
ATOM 1747 C CA . MET A 1 229 ? -12.522 -14.943 3.388 1.00 87.75 229 MET A CA 1
ATOM 1748 C C . MET A 1 229 ? -12.939 -14.739 1.927 1.00 87.75 229 MET A C 1
ATOM 1750 O O . MET A 1 229 ? -12.090 -14.453 1.093 1.00 87.75 229 MET A O 1
ATOM 1754 N N . ALA A 1 230 ? -14.240 -14.786 1.629 1.00 88.06 230 ALA A N 1
ATOM 1755 C CA . ALA A 1 230 ? -14.770 -14.559 0.285 1.00 88.06 230 ALA A CA 1
ATOM 1756 C C . ALA A 1 230 ? -14.519 -13.130 -0.226 1.00 88.06 230 ALA A C 1
ATOM 1758 O O . ALA A 1 230 ? -14.306 -12.930 -1.416 1.00 88.06 230 ALA A O 1
ATOM 1759 N N . LYS A 1 231 ? -14.520 -12.125 0.662 1.00 85.81 231 LYS A N 1
ATOM 1760 C CA . LYS A 1 231 ? -14.191 -10.733 0.299 1.00 85.81 231 LYS A CA 1
ATOM 1761 C C . LYS A 1 231 ? -12.705 -10.520 0.013 1.00 85.81 231 LYS A C 1
ATOM 1763 O O . LYS A 1 231 ? -12.369 -9.553 -0.658 1.00 85.81 231 LYS A O 1
ATOM 1768 N N . LEU A 1 232 ? -11.847 -11.378 0.559 1.00 82.94 232 LEU A N 1
ATOM 1769 C CA . LEU A 1 232 ? -10.394 -11.351 0.384 1.00 82.94 232 LEU A CA 1
ATOM 1770 C C . LEU A 1 232 ? -9.908 -12.395 -0.631 1.00 82.94 232 LEU A C 1
ATOM 1772 O O . LEU A 1 232 ? -8.711 -12.636 -0.711 1.00 82.94 232 LEU A O 1
ATOM 1776 N N . ASP A 1 233 ? -10.829 -13.065 -1.328 1.00 83.50 233 ASP A N 1
ATOM 1777 C CA . ASP A 1 233 ? -10.551 -14.193 -2.227 1.00 83.50 233 ASP A CA 1
ATOM 1778 C C . ASP A 1 233 ? -9.615 -15.261 -1.620 1.00 83.50 233 ASP A C 1
ATOM 1780 O O . ASP A 1 233 ? -8.744 -15.847 -2.256 1.00 83.50 233 ASP A O 1
ATOM 1784 N N . THR A 1 234 ? -9.769 -15.500 -0.317 1.00 82.12 234 THR A N 1
ATOM 1785 C CA . THR A 1 234 ? -8.893 -16.382 0.453 1.00 82.12 234 THR A CA 1
ATOM 1786 C C . THR A 1 234 ? -9.532 -17.757 0.620 1.00 82.12 234 THR A C 1
ATOM 1788 O O . THR A 1 234 ? -10.625 -17.883 1.169 1.00 82.12 234 THR A O 1
ATOM 1791 N N . CYS A 1 235 ? -8.826 -18.823 0.236 1.00 83.56 235 CYS A N 1
ATOM 1792 C CA . CYS A 1 235 ? -9.303 -20.205 0.398 1.00 83.56 235 CYS A CA 1
ATOM 1793 C C . CYS A 1 235 ? -8.710 -20.945 1.612 1.00 83.56 235 CYS A C 1
ATOM 1795 O O . CYS A 1 235 ? -9.140 -22.057 1.926 1.00 83.56 235 CYS A O 1
ATOM 1797 N N . LYS A 1 236 ? -7.721 -20.358 2.301 1.00 85.19 236 LYS A N 1
ATOM 1798 C CA . LYS A 1 236 ? -6.997 -20.989 3.416 1.00 85.19 236 LYS A CA 1
ATOM 1799 C C . LYS A 1 236 ? -6.787 -20.022 4.576 1.00 85.19 236 LYS A C 1
ATOM 1801 O O . LYS A 1 236 ? -6.379 -18.887 4.378 1.00 85.19 236 LYS A O 1
ATOM 1806 N N . LEU A 1 237 ? -6.988 -20.516 5.795 1.00 86.94 237 LEU A N 1
ATOM 1807 C CA . LEU A 1 237 ? -6.572 -19.843 7.024 1.00 86.94 237 LEU A CA 1
ATOM 1808 C C . LEU A 1 237 ? -5.363 -20.575 7.599 1.00 86.94 237 LEU A C 1
ATOM 1810 O O . LEU A 1 237 ? -5.437 -21.772 7.876 1.00 86.94 237 LEU A O 1
ATOM 1814 N N . SER A 1 238 ? -4.250 -19.862 7.756 1.00 88.00 238 SER A N 1
ATOM 1815 C CA . SER A 1 238 ? -3.025 -20.411 8.332 1.00 88.00 238 SER A CA 1
ATOM 1816 C C . SER A 1 238 ? -2.939 -20.043 9.811 1.00 88.00 238 SER A C 1
ATOM 1818 O O . SER A 1 238 ? -2.790 -18.874 10.163 1.00 88.00 238 SER A O 1
ATOM 1820 N N . THR A 1 239 ? -3.049 -21.043 10.683 1.00 85.38 239 THR A N 1
ATOM 1821 C CA . THR A 1 239 ? -2.854 -20.919 12.132 1.00 85.38 239 THR A CA 1
ATOM 1822 C C . THR A 1 239 ? -1.729 -21.843 12.581 1.00 85.38 239 THR A C 1
ATOM 1824 O O . THR A 1 239 ? -1.423 -22.857 11.947 1.00 85.38 239 THR A O 1
ATOM 1827 N N . VAL A 1 240 ? -1.071 -21.504 13.690 1.00 85.31 240 VAL A N 1
ATOM 1828 C CA . VAL A 1 240 ? 0.018 -22.336 14.213 1.00 85.31 240 VAL A CA 1
ATOM 1829 C C . VAL A 1 240 ? -0.564 -23.562 14.915 1.00 85.31 240 VAL A C 1
ATOM 1831 O O . VAL A 1 240 ? -0.982 -23.492 16.068 1.00 85.31 240 VAL A O 1
ATOM 1834 N N . GLU A 1 241 ?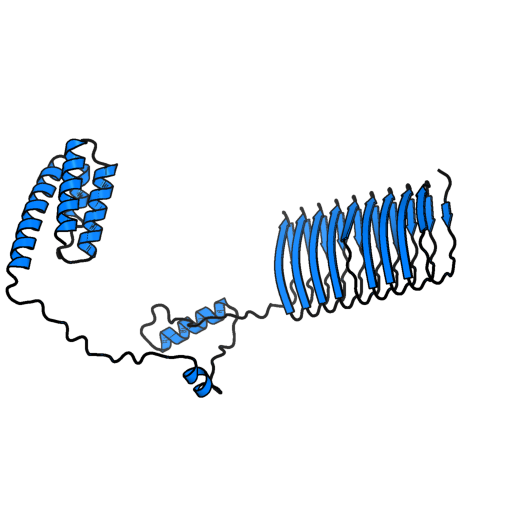 -0.545 -24.699 14.221 1.00 82.12 241 GLU A N 1
ATOM 1835 C CA . GLU A 1 241 ? -0.962 -25.995 14.777 1.00 82.12 241 GLU A CA 1
ATOM 1836 C C . GLU A 1 241 ? 0.232 -26.838 15.260 1.00 82.12 241 GLU A C 1
ATOM 1838 O O . GLU A 1 241 ? 0.197 -27.413 16.345 1.00 82.12 241 GLU A O 1
ATOM 1843 N N . ARG A 1 242 ? 1.328 -26.899 14.484 1.00 83.19 242 ARG A N 1
ATOM 1844 C CA . ARG A 1 242 ? 2.458 -27.817 14.759 1.00 83.19 242 ARG A CA 1
ATOM 1845 C C . ARG A 1 242 ? 3.380 -27.360 15.890 1.00 83.19 242 ARG A C 1
ATOM 1847 O O . ARG A 1 242 ? 3.826 -28.185 16.676 1.00 83.19 242 ARG A O 1
ATOM 1854 N N . TYR A 1 243 ? 3.667 -26.062 15.965 1.00 86.06 243 TYR A N 1
ATOM 1855 C CA . TYR A 1 243 ? 4.637 -25.480 16.905 1.00 86.06 243 TYR A CA 1
ATOM 1856 C C . TYR A 1 243 ? 3.955 -24.654 18.004 1.00 86.06 243 TYR A C 1
ATOM 1858 O O . TYR A 1 243 ? 4.508 -23.674 18.502 1.00 86.06 243 TYR A O 1
ATOM 1866 N N . ARG A 1 244 ? 2.732 -25.037 18.397 1.00 82.75 244 ARG A N 1
ATOM 1867 C CA . ARG A 1 244 ? 1.952 -24.316 19.415 1.00 82.75 244 ARG A CA 1
ATOM 1868 C C . ARG A 1 244 ? 2.713 -24.186 20.740 1.00 82.75 244 ARG A C 1
ATOM 1870 O O . ARG A 1 244 ? 2.775 -23.096 21.297 1.00 82.75 244 ARG A O 1
ATOM 1877 N N . GLU A 1 245 ? 3.346 -25.265 21.201 1.00 81.69 245 GLU A N 1
ATOM 1878 C CA . GLU A 1 245 ? 4.121 -25.289 22.454 1.00 81.69 245 GLU A CA 1
ATOM 1879 C C . GLU A 1 245 ? 5.334 -24.347 22.438 1.00 81.69 245 GLU A C 1
ATOM 1881 O O . GLU A 1 245 ? 5.802 -23.906 23.487 1.00 81.69 245 GLU A O 1
ATOM 1886 N N . GLU A 1 246 ? 5.880 -24.057 21.257 1.00 86.44 246 GLU A N 1
ATOM 1887 C CA . GLU A 1 246 ? 6.962 -23.093 21.098 1.00 86.44 246 GLU A CA 1
ATOM 1888 C C . GLU A 1 246 ? 6.423 -21.671 21.226 1.00 86.44 246 GLU A C 1
ATOM 1890 O O . GLU A 1 246 ? 6.935 -20.899 22.033 1.00 86.44 246 GLU A O 1
ATOM 1895 N N . ILE A 1 247 ? 5.330 -21.359 20.524 1.00 81.50 247 ILE A N 1
ATOM 1896 C CA . ILE A 1 247 ? 4.674 -20.049 20.594 1.00 81.50 247 ILE A CA 1
ATOM 1897 C C . ILE A 1 247 ? 4.193 -19.718 22.009 1.00 81.50 247 ILE A C 1
ATOM 1899 O O . ILE A 1 247 ? 4.370 -18.588 22.462 1.00 81.50 247 ILE A O 1
ATOM 1903 N N . GLU A 1 248 ? 3.645 -20.685 22.745 1.00 80.31 248 GLU A N 1
ATOM 1904 C CA . GLU A 1 248 ? 3.183 -20.480 24.125 1.00 80.31 248 GLU A CA 1
ATOM 1905 C C . GLU A 1 248 ? 4.311 -20.069 25.092 1.00 80.31 248 GLU A C 1
ATOM 1907 O O . GLU A 1 248 ? 4.039 -19.444 26.116 1.00 80.31 248 GLU A O 1
ATOM 1912 N N . LYS A 1 249 ? 5.586 -20.342 24.771 1.00 83.31 249 LYS A N 1
ATOM 1913 C CA . LYS A 1 249 ? 6.734 -19.852 25.562 1.00 83.31 249 LYS A CA 1
ATOM 1914 C C . LYS A 1 249 ? 6.988 -18.360 25.362 1.00 83.31 249 LYS A C 1
ATOM 1916 O O . LYS A 1 249 ? 7.515 -17.710 26.262 1.00 83.31 249 LYS A O 1
ATOM 1921 N N . TYR A 1 250 ? 6.636 -17.833 24.192 1.00 80.06 250 TYR A N 1
ATOM 1922 C CA . TYR A 1 250 ? 6.840 -16.431 23.826 1.00 80.06 250 TYR A CA 1
ATOM 1923 C C . TYR A 1 250 ? 5.598 -15.578 24.097 1.00 80.06 250 TYR A C 1
ATOM 1925 O O . TYR A 1 250 ? 5.720 -14.390 24.395 1.00 80.06 250 TYR A O 1
ATOM 1933 N N . ILE A 1 251 ? 4.403 -16.175 24.052 1.00 76.25 251 ILE A N 1
ATOM 1934 C CA . ILE A 1 251 ? 3.142 -15.481 24.308 1.00 76.25 251 ILE A CA 1
ATOM 1935 C C . ILE A 1 251 ? 2.684 -15.739 25.744 1.00 76.25 251 ILE A C 1
ATOM 1937 O O . ILE A 1 251 ? 2.121 -16.780 26.074 1.00 76.25 251 ILE A O 1
ATOM 1941 N N . SER A 1 252 ? 2.852 -14.734 26.603 1.00 73.75 252 SER A N 1
ATOM 1942 C CA . SER A 1 252 ? 2.260 -14.732 27.943 1.00 73.75 252 SER A CA 1
ATOM 1943 C C . SER A 1 252 ? 0.760 -14.425 27.862 1.00 73.75 252 SER A C 1
ATOM 1945 O O . SER A 1 252 ? 0.364 -13.273 28.016 1.00 73.75 252 SER A O 1
ATOM 1947 N N . GLN A 1 253 ? -0.092 -15.426 27.612 1.00 70.50 253 GLN A N 1
ATOM 1948 C CA . GLN A 1 253 ? -1.542 -15.240 27.756 1.00 70.50 253 GLN A CA 1
ATOM 1949 C C . GLN A 1 253 ? -1.905 -15.190 29.250 1.00 70.50 253 GLN A C 1
ATOM 1951 O O . GLN A 1 253 ? -1.747 -16.198 29.953 1.00 70.50 253 GLN A O 1
ATOM 1956 N N . PRO A 1 254 ? -2.371 -14.042 29.778 1.00 73.50 254 PRO A N 1
ATOM 1957 C CA . PRO A 1 254 ? -2.801 -13.973 31.163 1.00 73.50 254 PRO A CA 1
ATOM 1958 C C . PRO A 1 254 ? -4.011 -14.888 31.348 1.00 73.50 254 PRO A C 1
ATOM 1960 O O . PRO A 1 254 ? -4.974 -14.840 30.585 1.00 73.50 254 PRO A O 1
ATOM 1963 N N . LYS A 1 255 ? -3.981 -15.731 32.383 1.00 69.62 255 LYS A N 1
ATOM 1964 C CA . LYS A 1 255 ? -5.166 -16.496 32.771 1.00 69.62 255 LYS A CA 1
ATOM 1965 C C . LYS A 1 255 ? -6.169 -15.529 33.383 1.00 69.62 255 LYS A C 1
ATOM 1967 O O . LYS A 1 255 ? -6.084 -15.216 34.570 1.00 69.62 255 LYS A O 1
ATOM 1972 N N . GLU A 1 256 ? -7.116 -15.071 32.575 1.00 65.44 256 GLU A N 1
ATOM 1973 C CA . GLU A 1 256 ? -8.302 -14.381 33.064 1.00 65.44 256 GLU A CA 1
ATOM 1974 C C . GLU A 1 256 ? -9.154 -15.386 33.837 1.00 65.44 256 GLU A C 1
ATOM 1976 O O . GLU A 1 256 ? -10.008 -16.096 33.308 1.00 65.44 256 GLU A O 1
ATOM 1981 N N . GLY A 1 257 ? -8.880 -15.500 35.133 1.00 54.75 257 GLY A N 1
ATOM 1982 C CA . GLY A 1 257 ? -9.822 -16.135 36.027 1.00 54.75 257 GLY A CA 1
ATOM 1983 C C . GLY A 1 257 ? -11.105 -15.321 35.982 1.00 54.75 257 GLY A C 1
ATOM 1984 O O . GLY A 1 257 ? -11.092 -14.138 36.325 1.00 54.75 257 GLY A O 1
ATOM 1985 N N . MET A 1 258 ? -12.224 -15.958 35.634 1.00 49.00 258 MET A N 1
ATOM 1986 C CA . MET A 1 258 ? -13.529 -15.475 36.065 1.00 49.00 258 MET A CA 1
ATOM 1987 C C . MET A 1 258 ? -13.550 -15.544 37.595 1.00 49.00 258 MET A C 1
ATOM 1989 O O . MET A 1 258 ? -14.135 -16.444 38.200 1.00 49.00 258 MET A O 1
ATOM 1993 N N . CYS A 1 259 ? -12.924 -14.571 38.261 1.00 46.53 259 CYS A N 1
ATOM 1994 C CA . CYS A 1 259 ? -13.482 -14.092 39.504 1.00 46.53 259 CYS A CA 1
ATOM 1995 C C . CYS A 1 259 ? -14.909 -13.761 39.114 1.00 46.53 259 CYS A C 1
ATOM 1997 O O . CYS A 1 259 ? -15.119 -12.801 38.375 1.00 46.53 259 CYS A O 1
ATOM 1999 N N . LYS A 1 260 ? -15.871 -14.607 39.523 1.00 52.03 260 LYS A N 1
ATOM 2000 C CA . LYS A 1 260 ? -17.280 -14.229 39.530 1.00 52.03 260 LYS A CA 1
ATOM 2001 C C . LYS A 1 260 ? -17.247 -12.815 40.058 1.00 52.03 260 LYS A C 1
ATOM 2003 O O . LYS A 1 260 ? -16.827 -12.622 41.201 1.00 52.03 260 LYS A O 1
ATOM 2008 N N . THR A 1 261 ? -17.537 -11.843 39.206 1.00 49.38 261 THR A N 1
ATOM 2009 C CA . THR A 1 261 ? -17.702 -10.469 39.624 1.00 49.38 261 THR A CA 1
ATOM 2010 C C . THR A 1 261 ? -18.875 -10.569 40.570 1.00 49.38 261 THR A C 1
ATOM 2012 O O . THR A 1 261 ? -20.020 -10.611 40.143 1.00 49.38 261 THR A O 1
ATOM 2015 N N . ILE A 1 262 ? -18.601 -10.792 41.860 1.00 58.91 262 ILE A N 1
ATOM 2016 C CA . ILE A 1 262 ? -19.602 -10.682 42.901 1.00 58.91 262 ILE A CA 1
ATOM 2017 C C . ILE A 1 262 ? -19.963 -9.218 42.755 1.00 58.91 262 ILE A C 1
ATOM 2019 O O . ILE A 1 262 ? -19.100 -8.386 43.055 1.00 58.91 262 ILE A O 1
ATOM 2023 N N . PRO A 1 263 ? -21.141 -8.884 42.199 1.00 56.84 263 PRO A N 1
ATOM 2024 C CA . PRO A 1 263 ? -21.488 -7.496 42.004 1.00 56.84 263 PRO A CA 1
ATOM 2025 C C . PRO A 1 263 ? -21.475 -6.933 43.413 1.00 56.84 263 PRO A C 1
ATOM 2027 O O . PRO A 1 263 ? -22.256 -7.378 44.263 1.00 56.84 263 PRO A O 1
ATOM 2030 N N . MET A 1 264 ? -20.498 -6.077 43.714 1.00 57.84 264 MET A N 1
ATOM 2031 C CA . MET A 1 264 ? -20.434 -5.468 45.027 1.00 57.84 264 MET A CA 1
ATOM 2032 C C . MET A 1 264 ? -21.740 -4.701 45.160 1.00 57.84 264 MET A C 1
ATOM 2034 O O . MET A 1 264 ? -22.005 -3.773 44.398 1.00 57.84 264 MET A O 1
ATOM 2038 N N . LYS A 1 265 ? -22.612 -5.170 46.056 1.00 64.62 265 LYS A N 1
ATOM 2039 C CA . LYS A 1 265 ? -23.898 -4.521 46.284 1.00 64.62 265 LYS A CA 1
ATOM 2040 C C . LYS A 1 265 ? -23.613 -3.088 46.719 1.00 64.62 265 LYS A C 1
ATOM 2042 O O . LYS A 1 265 ? -22.679 -2.857 47.491 1.00 64.62 265 LYS A O 1
ATOM 2047 N N . GLU A 1 266 ? -24.406 -2.140 46.223 1.00 66.25 266 GLU A N 1
ATOM 2048 C CA . GLU A 1 266 ? -24.315 -0.760 46.694 1.00 66.25 266 GLU A CA 1
ATOM 2049 C C . GLU A 1 266 ? -24.386 -0.728 48.230 1.00 66.25 266 GLU A C 1
ATOM 2051 O O . GLU A 1 266 ? -25.107 -1.514 48.856 1.00 66.25 266 GLU A O 1
ATOM 2056 N N . ARG A 1 267 ? -23.633 0.187 48.849 1.00 74.81 267 ARG A N 1
ATOM 2057 C CA . ARG A 1 267 ? -23.680 0.391 50.300 1.00 74.81 267 ARG A CA 1
ATOM 2058 C C . ARG A 1 267 ? -25.110 0.767 50.702 1.00 74.81 267 ARG A C 1
ATOM 2060 O O . ARG A 1 267 ? -25.629 1.795 50.267 1.00 74.81 267 ARG A O 1
ATOM 2067 N N . LEU A 1 268 ? -25.747 -0.066 51.527 1.00 65.31 268 LEU A N 1
ATOM 2068 C CA . LEU A 1 268 ? -27.079 0.218 52.059 1.00 65.31 268 LEU A CA 1
ATOM 2069 C C . LEU A 1 268 ? -27.003 1.451 52.976 1.00 65.31 268 LEU A C 1
ATOM 2071 O O . LEU A 1 268 ? -26.227 1.456 53.928 1.00 65.31 268 LEU A O 1
ATOM 2075 N N . GLY A 1 269 ? -27.814 2.477 52.709 1.00 69.81 269 GLY A N 1
ATOM 2076 C CA . GLY A 1 269 ? -27.928 3.649 53.588 1.00 69.81 269 GLY A CA 1
ATOM 2077 C C . GLY A 1 269 ? -26.791 4.673 53.479 1.00 69.81 269 GLY A C 1
ATOM 2078 O O . GLY A 1 269 ? -26.456 5.314 54.472 1.00 69.81 269 GLY A O 1
ATOM 2079 N N . ASP A 1 270 ? -26.194 4.843 52.298 1.00 78.56 270 ASP A N 1
ATOM 2080 C CA . ASP A 1 270 ? -25.164 5.860 52.075 1.00 78.56 270 ASP A CA 1
ATOM 2081 C C . ASP A 1 270 ? -25.739 7.292 52.193 1.00 78.56 270 ASP A C 1
ATOM 2083 O O . ASP A 1 270 ? -26.389 7.820 51.287 1.00 78.56 270 ASP A O 1
ATOM 2087 N N . LEU A 1 271 ? -25.502 7.923 53.349 1.00 82.50 271 LEU A N 1
ATOM 2088 C CA . LEU A 1 271 ? -25.907 9.303 53.639 1.00 82.50 271 LEU A CA 1
ATOM 2089 C C . LEU A 1 271 ? -25.223 10.324 52.720 1.00 82.50 271 LEU A C 1
ATOM 2091 O O . LEU A 1 271 ? -25.804 11.375 52.455 1.00 82.50 271 LEU A O 1
ATOM 2095 N N . CYS A 1 272 ? -24.012 10.029 52.236 1.00 79.19 272 CYS A N 1
ATOM 2096 C CA . CYS A 1 272 ? -23.300 10.883 51.290 1.00 79.19 272 CYS A CA 1
ATOM 2097 C C . CYS A 1 272 ? -23.999 10.845 49.929 1.00 79.19 272 CYS A C 1
ATOM 2099 O O . CYS A 1 272 ? -24.360 11.893 49.401 1.00 79.19 272 CYS A O 1
ATOM 2101 N N . LYS A 1 273 ? -24.320 9.637 49.435 1.00 79.69 273 LYS A N 1
ATOM 2102 C CA . LYS A 1 273 ? -25.123 9.436 48.214 1.00 79.69 273 LYS A CA 1
ATOM 2103 C C . LYS A 1 273 ? -26.437 10.212 48.288 1.00 79.69 273 LYS A C 1
ATOM 2105 O O . LYS A 1 273 ? -26.785 10.893 47.332 1.00 79.69 273 LYS A O 1
ATOM 2110 N N . LYS A 1 274 ? -27.156 10.127 49.414 1.00 82.75 274 LYS A N 1
ATOM 2111 C CA . LYS A 1 274 ? -28.423 10.850 49.589 1.00 82.75 274 LYS A CA 1
ATOM 2112 C C . LYS A 1 274 ? -28.231 12.368 49.509 1.00 82.75 274 LYS A C 1
ATOM 2114 O O . LYS A 1 274 ? -28.940 13.016 48.758 1.00 82.75 274 LYS A O 1
ATOM 2119 N N . ARG A 1 275 ? -27.238 12.918 50.216 1.00 85.38 275 ARG A N 1
ATOM 2120 C CA . ARG A 1 275 ? -26.942 14.361 50.181 1.00 85.38 275 ARG A CA 1
ATOM 2121 C C . ARG A 1 275 ? -26.546 14.858 48.792 1.00 85.38 275 ARG A C 1
ATOM 2123 O O . ARG A 1 275 ? -26.934 15.958 48.423 1.00 85.38 275 ARG A O 1
ATOM 2130 N N . ILE A 1 276 ? -25.777 14.066 48.047 1.00 85.00 276 ILE A N 1
ATOM 2131 C CA . ILE A 1 276 ? -25.387 14.398 46.673 1.00 85.00 276 ILE A CA 1
ATOM 2132 C C . ILE A 1 276 ? -26.610 14.355 45.752 1.00 85.00 276 ILE A C 1
ATOM 2134 O O . ILE A 1 276 ? -26.811 15.294 44.996 1.00 85.00 276 ILE A O 1
ATOM 2138 N N . LEU A 1 277 ? -27.462 13.329 45.858 1.00 83.62 277 LEU A N 1
ATOM 2139 C CA . LEU A 1 277 ? -28.716 13.239 45.098 1.00 83.62 277 LEU A CA 1
ATOM 2140 C C . LEU A 1 277 ? -29.646 14.424 45.383 1.00 83.62 277 LEU A C 1
ATOM 2142 O O . LEU A 1 277 ? -30.190 15.001 44.448 1.00 83.62 277 LEU A O 1
ATOM 2146 N N . ASP A 1 278 ? -29.797 14.800 46.654 1.00 85.94 278 ASP A N 1
ATOM 2147 C CA . ASP A 1 278 ? -30.596 15.959 47.057 1.00 85.94 278 ASP A CA 1
ATOM 2148 C C . ASP A 1 278 ? -30.022 17.246 46.422 1.00 85.94 278 ASP A C 1
ATOM 2150 O O . ASP A 1 278 ? -30.748 17.979 45.758 1.00 85.94 278 ASP A O 1
ATOM 2154 N N . ALA A 1 279 ? -28.701 17.462 46.495 1.00 86.62 279 ALA A N 1
ATOM 2155 C CA . ALA A 1 279 ? -28.044 18.612 45.865 1.00 86.62 279 ALA A CA 1
ATOM 2156 C C . ALA A 1 279 ? -28.136 18.611 44.326 1.00 86.62 279 ALA A C 1
ATOM 2158 O O . ALA A 1 279 ? -28.257 19.672 43.718 1.00 86.62 279 ALA A O 1
ATOM 2159 N N . MET A 1 280 ? -28.076 17.441 43.680 1.00 84.38 280 MET A N 1
ATOM 2160 C CA . MET A 1 280 ? -28.262 17.320 42.231 1.00 84.38 280 MET A CA 1
ATOM 2161 C C . MET A 1 280 ? -29.689 17.699 41.827 1.00 84.38 280 MET A C 1
ATOM 2163 O O . MET A 1 280 ? -29.848 18.457 40.876 1.00 84.38 280 MET A O 1
ATOM 2167 N N . ASN A 1 281 ? -30.705 17.248 42.572 1.00 86.12 281 ASN A N 1
ATOM 2168 C CA . ASN A 1 281 ? -32.098 17.629 42.327 1.00 86.12 281 ASN A CA 1
ATOM 2169 C C . ASN A 1 281 ? -32.309 19.143 42.497 1.00 86.12 281 ASN A C 1
ATOM 2171 O O . ASN A 1 281 ? -32.952 19.757 41.652 1.00 86.12 281 ASN A O 1
ATOM 2175 N N . ASP A 1 282 ? -31.707 19.761 43.521 1.00 86.75 282 ASP A N 1
ATOM 2176 C CA . ASP A 1 282 ? -31.783 21.215 43.734 1.00 86.75 282 ASP A CA 1
ATOM 2177 C C . ASP A 1 282 ? -31.160 22.006 42.563 1.00 86.75 282 ASP A C 1
ATOM 2179 O O . ASP A 1 282 ? -31.634 23.079 42.179 1.00 86.75 282 ASP A O 1
ATOM 2183 N N . VAL A 1 283 ? -30.057 21.507 41.992 1.00 86.31 283 VAL A N 1
ATOM 2184 C CA . VAL A 1 283 ? -29.399 22.136 40.834 1.00 86.31 283 VAL A CA 1
ATOM 2185 C C . VAL A 1 283 ? -30.200 21.906 39.551 1.00 86.31 283 VAL A C 1
ATOM 2187 O O . VAL A 1 283 ? -30.279 22.808 38.715 1.00 86.31 283 VAL A O 1
ATOM 2190 N N . GLU A 1 284 ? -30.813 20.734 39.390 1.00 83.06 284 GLU A N 1
ATOM 2191 C CA . GLU A 1 284 ? -31.702 20.434 38.267 1.00 83.06 284 GLU A CA 1
ATOM 2192 C C . GLU A 1 284 ? -32.993 21.257 38.295 1.00 83.06 284 GLU A C 1
ATOM 2194 O O . GLU A 1 284 ? -33.446 21.689 37.238 1.00 83.06 284 GLU A O 1
ATOM 2199 N N . GLU A 1 285 ? -33.577 21.507 39.467 1.00 85.56 285 GLU A N 1
ATOM 2200 C CA . GLU A 1 285 ? -34.752 22.375 39.608 1.00 85.56 285 GLU A CA 1
ATOM 2201 C C . GLU A 1 285 ? -34.427 23.785 39.097 1.00 85.56 285 GLU A C 1
ATOM 2203 O O . GLU A 1 285 ? -35.114 24.312 38.221 1.00 85.56 285 GLU A O 1
ATOM 2208 N N . LYS A 1 286 ? -33.280 24.338 39.511 1.00 84.25 286 LYS A N 1
ATOM 2209 C CA . LYS A 1 286 ? -32.776 25.628 39.007 1.00 84.25 286 LYS A CA 1
ATOM 2210 C C . LYS A 1 286 ? -32.469 25.610 37.511 1.00 84.25 286 LYS A C 1
ATOM 2212 O O . LYS A 1 286 ? -32.666 26.613 36.827 1.00 84.25 286 LYS A O 1
ATOM 2217 N N . LEU A 1 287 ? -31.973 24.486 36.994 1.00 82.81 287 LEU A N 1
ATOM 2218 C CA . LEU A 1 287 ? -31.745 24.306 35.562 1.00 82.81 287 LEU A CA 1
ATOM 2219 C C . LEU A 1 287 ? -33.073 24.341 34.790 1.00 82.81 287 LEU A C 1
ATOM 2221 O O . LEU A 1 287 ? -33.145 24.987 33.748 1.00 82.81 287 LEU A O 1
ATOM 2225 N N . GLN A 1 288 ? -34.121 23.686 35.298 1.00 81.12 288 GLN A N 1
ATOM 2226 C CA . GLN A 1 288 ? -35.452 23.695 34.688 1.00 81.12 288 GLN A CA 1
ATOM 2227 C C . GLN A 1 288 ? -36.071 25.093 34.712 1.00 81.12 288 GLN A C 1
ATOM 2229 O O . GLN A 1 288 ? -36.544 25.550 33.675 1.00 81.12 288 GLN A O 1
ATOM 2234 N N . GLU A 1 289 ? -35.995 25.804 35.840 1.00 81.75 289 GLU A N 1
ATOM 2235 C CA . GLU A 1 289 ? -36.450 27.197 35.948 1.00 81.75 289 GLU A CA 1
ATOM 2236 C C . GLU A 1 289 ? -35.757 28.109 34.927 1.00 81.75 289 GLU A C 1
ATOM 2238 O O . GLU A 1 289 ? -36.419 28.877 34.229 1.00 81.75 289 GLU A O 1
ATOM 2243 N N . ALA A 1 290 ? -34.434 27.983 34.780 1.00 76.38 290 ALA A N 1
ATOM 2244 C CA . ALA A 1 290 ? -33.667 28.744 33.796 1.00 76.38 290 ALA A CA 1
ATOM 2245 C C . ALA A 1 290 ? -34.048 28.393 32.346 1.00 76.38 290 ALA A C 1
ATOM 2247 O O . ALA A 1 290 ? -34.028 29.264 31.478 1.00 76.38 290 ALA A O 1
ATOM 2248 N N . CYS A 1 291 ? -34.417 27.137 32.080 1.00 72.94 291 CYS A N 1
ATOM 2249 C CA . CYS A 1 291 ? -34.831 26.681 30.751 1.00 72.94 291 CYS A CA 1
ATOM 2250 C C . CYS A 1 291 ? -36.275 27.065 30.397 1.00 72.94 291 CYS A C 1
ATOM 2252 O O . CYS A 1 291 ? -36.579 27.201 29.218 1.00 72.94 291 CYS A O 1
ATOM 2254 N N . LEU A 1 292 ? -37.158 27.294 31.377 1.00 71.62 292 LEU A N 1
ATOM 2255 C CA . LEU A 1 292 ? -38.519 27.800 31.129 1.00 71.62 292 LEU A CA 1
ATOM 2256 C C . LEU A 1 292 ? -38.533 29.231 30.567 1.00 71.62 292 LEU A C 1
ATOM 2258 O O . LEU A 1 292 ? -39.534 29.654 29.995 1.00 71.62 292 LEU A O 1
ATOM 2262 N N . LEU A 1 293 ? -37.429 29.967 30.716 1.00 68.75 293 LEU A N 1
ATOM 2263 C CA . LEU A 1 293 ? -37.253 31.310 30.160 1.00 68.75 293 LEU A CA 1
ATOM 2264 C C . LEU A 1 293 ? -36.832 31.299 28.677 1.00 68.75 293 LEU A C 1
ATOM 2266 O O . LEU A 1 293 ? -36.840 32.352 28.046 1.00 68.75 293 LEU A O 1
ATOM 2270 N N . GLU A 1 294 ? -36.467 30.138 28.123 1.00 68.06 294 GLU A N 1
ATOM 2271 C CA . GLU A 1 294 ? -35.948 29.976 26.759 1.00 68.06 294 GLU A CA 1
ATOM 2272 C C . GLU A 1 294 ? -36.586 28.747 26.084 1.00 68.06 294 GLU A C 1
ATOM 2274 O O . GLU A 1 294 ? -36.135 27.612 26.255 1.00 68.06 294 GLU A O 1
ATOM 2279 N N . GLU A 1 295 ? -37.626 28.974 25.268 1.00 64.75 295 GLU A N 1
ATOM 2280 C CA . GLU A 1 295 ? -38.409 27.917 24.591 1.00 64.75 295 GLU A CA 1
ATOM 2281 C C . GLU A 1 295 ? -37.545 26.932 23.783 1.00 64.75 295 GLU A C 1
ATOM 2283 O O . GLU A 1 295 ? -37.876 25.750 23.681 1.00 64.75 295 GLU A O 1
ATOM 2288 N N . SER A 1 296 ? -36.396 27.389 23.272 1.00 66.75 296 SER A N 1
ATOM 2289 C CA . SER A 1 296 ? -35.447 26.581 22.496 1.00 66.75 296 SER A CA 1
ATOM 2290 C C . SER A 1 296 ? -34.801 25.433 23.290 1.00 66.75 296 SER A C 1
ATOM 2292 O O . SER A 1 296 ? -34.378 24.444 22.690 1.00 66.75 296 SER A O 1
ATOM 2294 N N . MET A 1 297 ? -34.733 25.528 24.625 1.00 66.81 297 MET A N 1
ATOM 2295 C CA . MET A 1 297 ? -34.052 24.554 25.494 1.00 66.81 297 MET A CA 1
ATOM 2296 C C . MET A 1 297 ? -35.002 23.542 26.156 1.00 66.81 297 MET A C 1
ATOM 2298 O O . MET A 1 297 ? -34.558 22.473 26.587 1.00 66.81 297 MET A O 1
ATOM 2302 N N . ILE A 1 298 ? -36.309 23.833 26.198 1.00 65.88 298 ILE A N 1
ATOM 2303 C CA . ILE A 1 298 ? -37.328 23.033 26.906 1.00 65.88 298 ILE A CA 1
ATOM 2304 C C . ILE A 1 298 ? -37.387 21.590 26.382 1.00 65.88 298 ILE A C 1
ATOM 2306 O O . ILE A 1 298 ? -37.438 20.634 27.165 1.00 65.88 298 ILE A O 1
ATOM 2310 N N . GLU A 1 299 ? -37.332 21.414 25.061 1.00 65.06 299 GLU A N 1
ATOM 2311 C CA . GLU A 1 299 ? -37.415 20.099 24.420 1.00 65.06 299 GLU A CA 1
ATOM 2312 C C . GLU A 1 299 ? -36.176 19.235 24.713 1.00 65.06 299 GLU A C 1
ATOM 2314 O O . GLU A 1 299 ? -36.283 18.027 24.911 1.00 65.06 299 GLU A O 1
ATOM 2319 N N . ILE A 1 300 ? -34.992 19.840 24.816 1.00 66.38 300 ILE A N 1
ATOM 2320 C CA . ILE A 1 300 ? -33.713 19.133 24.998 1.00 66.38 300 ILE A CA 1
ATOM 2321 C C . ILE A 1 300 ? -33.553 18.628 26.433 1.00 66.38 300 ILE A C 1
ATOM 2323 O O . ILE A 1 300 ? -33.114 17.495 26.650 1.00 66.38 300 ILE A O 1
ATOM 2327 N N . VAL A 1 301 ? -33.920 19.461 27.407 1.00 67.25 301 VAL A N 1
ATOM 2328 C CA . VAL A 1 301 ? -33.822 19.129 28.834 1.00 67.25 301 VAL A CA 1
ATOM 2329 C C . VAL A 1 301 ? -34.865 18.081 29.224 1.00 67.25 301 VAL A C 1
ATOM 2331 O O . VAL A 1 301 ? -34.563 17.197 30.022 1.00 67.25 301 VAL A O 1
ATOM 2334 N N . SER A 1 302 ? -36.053 18.113 28.611 1.00 64.62 302 SER A N 1
ATOM 2335 C CA . SER A 1 302 ? -37.166 17.231 28.990 1.00 64.62 302 SER A CA 1
ATOM 2336 C C . SER A 1 302 ? -37.185 15.887 28.250 1.00 64.62 302 SER A C 1
ATOM 2338 O O . SER A 1 302 ? -37.562 14.878 28.838 1.00 64.62 302 SER A O 1
ATOM 2340 N N . SER A 1 303 ? -36.781 15.829 26.973 1.00 62.62 303 SER A N 1
ATOM 2341 C CA . SER A 1 303 ? -36.952 14.616 26.143 1.00 62.62 303 SER A CA 1
ATOM 2342 C C . SER A 1 303 ? -35.840 13.569 26.277 1.00 62.62 303 SER A C 1
ATOM 2344 O O . SER A 1 303 ? -36.045 12.411 25.916 1.00 62.62 303 SER A O 1
ATOM 2346 N N . LYS A 1 304 ? -34.657 13.954 26.775 1.00 64.19 304 LYS A N 1
ATOM 2347 C CA . LYS A 1 304 ? -33.459 13.092 26.791 1.00 64.19 304 LYS A CA 1
ATOM 2348 C C . LYS A 1 304 ? -32.846 12.863 28.169 1.00 64.19 304 LYS A C 1
ATOM 2350 O O . LYS A 1 304 ? -31.774 12.269 28.239 1.00 64.19 304 LYS A O 1
ATOM 2355 N N . ARG A 1 305 ? -33.487 13.322 29.246 1.00 73.62 305 ARG A N 1
ATOM 2356 C CA . ARG A 1 305 ? -32.952 13.194 30.606 1.00 73.62 305 ARG A CA 1
ATOM 2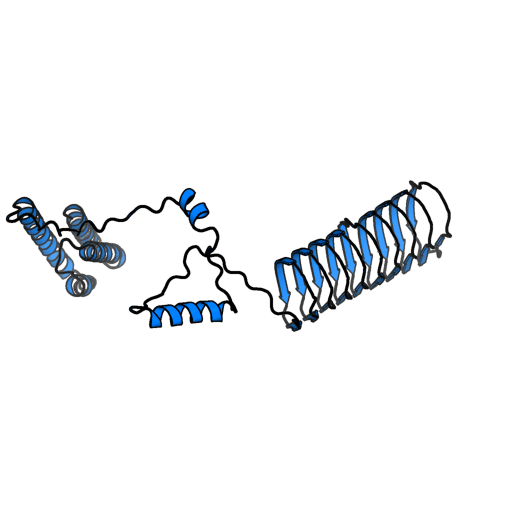357 C C . ARG A 1 305 ? -32.948 11.723 31.064 1.00 73.62 305 ARG A C 1
ATOM 2359 O O . ARG A 1 305 ? -34.023 11.135 31.194 1.00 73.62 305 ARG A O 1
ATOM 2366 N N . PRO A 1 306 ? -31.781 11.126 31.366 1.00 75.88 306 PRO A N 1
ATOM 2367 C CA . PRO A 1 306 ? -31.708 9.790 31.950 1.00 75.88 306 PRO A CA 1
ATOM 2368 C C . PRO A 1 306 ? -32.194 9.804 33.404 1.00 75.88 306 PRO A C 1
ATOM 2370 O O . PRO A 1 306 ? -31.871 10.716 34.162 1.00 75.88 306 PRO A O 1
ATOM 2373 N N . GLY A 1 307 ? -32.951 8.780 33.809 1.00 68.69 307 GLY A N 1
ATOM 2374 C CA . GLY A 1 307 ? -33.449 8.656 35.187 1.00 68.69 307 GLY A CA 1
ATOM 2375 C C . GLY A 1 307 ? -32.379 8.244 36.206 1.00 68.69 307 GLY A C 1
ATOM 2376 O O . GLY A 1 307 ? -32.546 8.482 37.399 1.00 68.69 307 GLY A O 1
ATOM 2377 N N . ASP A 1 308 ? -31.278 7.640 35.747 1.00 77.31 308 ASP A N 1
ATOM 2378 C CA . ASP A 1 308 ? -30.143 7.289 36.601 1.00 77.31 308 ASP A CA 1
ATOM 2379 C C . ASP A 1 308 ? -29.076 8.386 36.574 1.00 77.31 308 ASP A C 1
ATOM 2381 O O . ASP A 1 308 ? -28.252 8.460 35.657 1.00 77.31 308 ASP A O 1
ATOM 2385 N N . LEU A 1 309 ? -29.082 9.200 37.628 1.00 73.31 309 LEU A N 1
ATOM 2386 C CA . LEU A 1 309 ? -28.160 10.313 37.864 1.00 73.31 309 LEU A CA 1
ATOM 2387 C C . LEU A 1 309 ? -26.684 9.873 37.963 1.00 73.31 309 LEU A C 1
ATOM 2389 O O . LEU A 1 309 ? -25.791 10.702 37.836 1.00 73.31 309 LEU A O 1
ATOM 2393 N N . LYS A 1 310 ? -26.414 8.574 38.169 1.00 73.75 310 LYS A N 1
ATOM 2394 C CA . LYS A 1 310 ? -25.058 8.001 38.272 1.00 73.75 310 LYS A CA 1
ATOM 2395 C C . LYS A 1 310 ? -24.551 7.357 36.986 1.00 73.75 310 LYS A C 1
ATOM 2397 O O . LYS A 1 310 ? -23.458 6.788 36.958 1.00 73.75 310 LYS A O 1
ATOM 2402 N N . SER A 1 311 ? -25.348 7.384 35.928 1.00 79.69 311 SER A N 1
ATOM 2403 C CA . SER A 1 311 ? -24.995 6.713 34.684 1.00 79.69 311 SER A CA 1
ATOM 2404 C C . SER A 1 311 ? -24.039 7.558 33.839 1.00 79.69 311 SER A C 1
ATOM 2406 O O . SER A 1 311 ? -24.129 8.783 33.792 1.00 79.69 311 SER A O 1
ATOM 2408 N N . GLN A 1 312 ? -23.171 6.897 33.068 1.00 78.75 312 GLN A N 1
ATOM 2409 C CA . GLN A 1 312 ? -22.414 7.562 31.995 1.00 78.75 312 GLN A CA 1
ATOM 2410 C C . GLN A 1 312 ? -23.342 8.283 31.000 1.00 78.75 312 GLN A C 1
ATOM 2412 O O . GLN A 1 312 ? -22.981 9.308 30.429 1.00 78.75 312 GLN A O 1
ATOM 2417 N N . GLN A 1 313 ? -24.573 7.788 30.839 1.00 80.94 313 GLN A N 1
ATOM 2418 C CA . GLN A 1 313 ? -25.598 8.426 30.016 1.00 80.94 313 GLN A CA 1
ATOM 2419 C C . GLN A 1 313 ? -26.002 9.803 30.566 1.00 80.94 313 GLN A C 1
ATOM 2421 O O . GLN A 1 313 ? -26.244 10.718 29.782 1.00 80.94 313 GLN A O 1
ATOM 2426 N N . TYR A 1 314 ? -26.034 9.982 31.893 1.00 83.19 314 TYR A N 1
ATOM 2427 C CA . TYR A 1 314 ? -26.334 11.268 32.527 1.00 83.19 314 TYR A CA 1
ATOM 2428 C C . TYR A 1 314 ? -25.250 12.316 32.242 1.00 83.19 314 TYR A C 1
ATOM 2430 O O . TYR A 1 314 ? -25.577 13.449 31.894 1.00 83.19 314 TYR A O 1
ATOM 2438 N N . ILE A 1 315 ? -23.969 11.926 32.265 1.00 81.69 315 ILE A N 1
ATOM 2439 C CA . ILE A 1 315 ? -22.859 12.808 31.862 1.00 81.69 315 ILE A CA 1
ATOM 2440 C C . ILE A 1 315 ? -22.991 13.219 30.390 1.00 81.69 315 ILE A C 1
ATOM 2442 O O . ILE A 1 315 ? -22.836 14.392 30.050 1.00 81.69 315 ILE A O 1
ATOM 2446 N N . GLN A 1 316 ? -23.300 12.269 29.505 1.00 84.50 316 GLN A N 1
ATOM 2447 C CA . GLN A 1 316 ? -23.471 12.549 28.075 1.00 84.50 316 GLN A CA 1
ATOM 2448 C C . GLN A 1 316 ? -24.650 13.496 27.810 1.00 84.50 316 GLN A C 1
ATOM 2450 O O . GLN A 1 316 ? -24.556 14.401 26.974 1.00 84.50 316 GLN A O 1
ATOM 2455 N N . TRP A 1 317 ? -25.752 13.318 28.541 1.00 86.75 317 TRP A N 1
ATOM 2456 C CA . TRP A 1 317 ? -26.886 14.234 28.506 1.00 86.75 317 TRP A CA 1
ATOM 2457 C C . TRP A 1 317 ? -26.486 15.637 28.977 1.00 86.75 317 TRP A C 1
ATOM 2459 O O . TRP A 1 317 ? -26.711 16.600 28.243 1.00 86.75 317 TRP A O 1
ATOM 2469 N N . ALA A 1 318 ? -25.823 15.748 30.131 1.00 84.25 318 ALA A N 1
ATOM 2470 C CA . ALA A 1 318 ? -25.349 17.013 30.685 1.00 84.25 318 ALA A CA 1
ATOM 2471 C C . ALA A 1 318 ? -24.453 17.769 29.680 1.00 84.25 318 ALA A C 1
ATOM 2473 O O . ALA A 1 318 ? -24.729 18.921 29.350 1.00 84.25 318 ALA A O 1
ATOM 2474 N N . GLY A 1 319 ? -23.465 17.098 29.077 1.00 84.25 319 GLY A N 1
ATOM 2475 C CA . GLY A 1 319 ? -22.596 17.703 28.056 1.00 84.25 319 GLY A CA 1
ATOM 2476 C C . GLY A 1 319 ? -23.335 18.143 26.782 1.00 84.25 319 GLY A C 1
ATOM 2477 O O . GLY A 1 319 ? -22.999 19.160 26.167 1.00 84.25 319 GLY A O 1
ATOM 2478 N N . THR A 1 320 ? -24.398 17.426 26.401 1.00 84.81 320 THR A N 1
ATOM 2479 C CA . THR A 1 320 ? -25.267 17.832 25.285 1.00 84.81 320 THR A CA 1
ATOM 2480 C C . THR A 1 320 ? -26.026 19.121 25.611 1.00 84.81 320 THR A C 1
ATOM 2482 O O . THR A 1 320 ? -26.163 19.985 24.742 1.00 84.81 320 THR A O 1
ATOM 2485 N N . VAL A 1 321 ? -26.501 19.273 26.853 1.00 84.56 321 VAL A N 1
ATOM 2486 C CA . VAL A 1 321 ? -27.179 20.491 27.326 1.00 84.56 321 VAL A CA 1
ATOM 2487 C C . VAL A 1 321 ? -26.208 21.675 27.355 1.00 84.56 321 VAL A C 1
ATOM 2489 O O . VAL A 1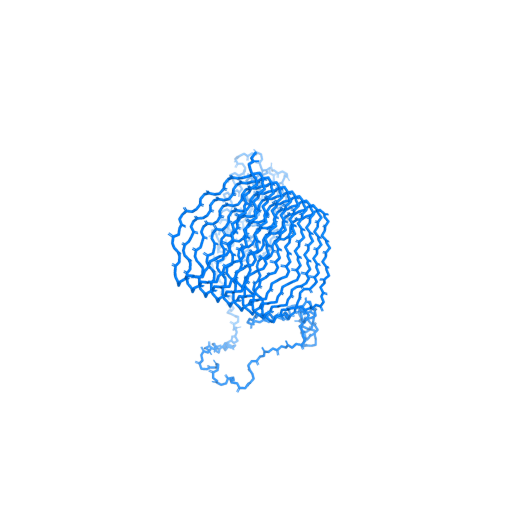 321 ? -26.553 22.737 26.846 1.00 84.56 321 VAL A O 1
ATOM 2492 N N . GLU A 1 322 ? -24.976 21.494 27.846 1.00 85.50 322 GLU A N 1
ATOM 2493 C CA . GLU A 1 322 ? -23.948 22.553 27.854 1.00 85.50 322 GLU A CA 1
ATOM 2494 C C . GLU A 1 322 ? -23.635 23.066 26.441 1.00 85.50 322 GLU A C 1
ATOM 2496 O O . GLU A 1 322 ? -23.658 24.272 26.188 1.00 85.50 322 GLU A O 1
ATOM 2501 N N . THR A 1 323 ? -23.399 22.149 25.498 1.00 85.00 323 THR A N 1
ATOM 2502 C CA . THR A 1 323 ? -23.021 22.492 24.117 1.00 85.00 323 THR A CA 1
ATOM 2503 C C . THR A 1 323 ? -24.129 23.271 23.404 1.00 85.00 323 THR A C 1
ATOM 2505 O O . THR A 1 323 ? -23.869 24.217 22.653 1.00 85.00 323 THR A O 1
ATOM 2508 N N . LYS A 1 324 ? -25.391 22.903 23.648 1.00 82.38 324 LYS A N 1
ATOM 2509 C CA . LYS A 1 324 ? -26.545 23.590 23.059 1.00 82.38 324 LYS A CA 1
ATOM 2510 C C . LYS A 1 324 ? -26.842 24.922 23.735 1.00 82.38 324 LYS A C 1
ATOM 2512 O O . LYS A 1 324 ? -27.110 25.893 23.035 1.00 82.38 324 LYS A O 1
ATOM 2517 N N . ALA A 1 325 ? -26.694 25.010 25.055 1.00 82.38 325 ALA A N 1
ATOM 2518 C CA . ALA A 1 325 ? -26.820 26.273 25.773 1.00 82.38 325 ALA A CA 1
ATOM 2519 C C . ALA A 1 325 ? -25.799 27.315 25.286 1.00 82.38 325 ALA A C 1
ATOM 2521 O O . ALA A 1 325 ? -26.136 28.484 25.131 1.00 82.38 325 ALA A O 1
ATOM 2522 N N . ALA A 1 326 ? -24.572 26.889 24.974 1.00 80.75 326 ALA A N 1
ATOM 2523 C CA . ALA A 1 326 ? -23.530 27.771 24.452 1.00 80.75 326 ALA A CA 1
ATOM 2524 C C . ALA A 1 326 ? -23.776 28.255 23.009 1.00 80.75 326 ALA A C 1
ATOM 2526 O O . ALA A 1 326 ? -23.244 29.293 22.622 1.00 80.75 326 ALA A O 1
ATOM 2527 N N . SER A 1 327 ? -24.544 27.509 22.208 1.00 81.25 327 SER A N 1
ATOM 2528 C CA . SER A 1 327 ? -24.714 27.770 20.769 1.00 81.25 327 SER A CA 1
ATOM 2529 C C . SER A 1 327 ? -26.085 28.324 20.377 1.00 81.25 327 SER A C 1
ATOM 2531 O O . SER A 1 327 ? -26.188 28.972 19.339 1.00 81.25 327 SER A O 1
ATOM 2533 N N . GLN A 1 328 ? -27.132 28.076 21.169 1.00 78.62 328 GLN A N 1
ATOM 2534 C CA . GLN A 1 328 ? -28.524 28.354 20.785 1.00 78.62 328 GLN A CA 1
ATOM 2535 C C . GLN A 1 328 ? -29.248 29.342 21.708 1.00 78.62 328 GLN A C 1
ATOM 2537 O O . GLN A 1 328 ? -30.302 29.847 21.327 1.00 78.62 328 GLN A O 1
ATOM 2542 N N . VAL A 1 329 ? -28.711 29.648 22.894 1.00 78.19 329 VAL A N 1
ATOM 2543 C CA . VAL A 1 329 ? -29.352 30.587 23.826 1.00 78.19 329 VAL A CA 1
ATOM 2544 C C . VAL A 1 329 ? -28.935 32.016 23.493 1.00 78.19 329 VAL A C 1
ATOM 2546 O O . VAL A 1 329 ? -27.754 32.360 23.529 1.00 78.19 329 VAL A O 1
ATOM 2549 N N . SER A 1 330 ? -29.920 32.856 23.168 1.00 74.69 330 SER A N 1
ATOM 2550 C CA . SER A 1 330 ? -29.685 34.245 22.755 1.00 74.69 330 SER A CA 1
ATOM 2551 C C . SER A 1 330 ? -29.340 35.161 23.937 1.00 74.69 330 SER A C 1
ATOM 2553 O O . SER A 1 330 ? -28.525 36.077 23.799 1.00 74.69 330 SER A O 1
ATOM 2555 N N . ASN A 1 331 ? -29.905 34.893 25.121 1.00 81.31 331 ASN A N 1
ATOM 2556 C CA . ASN A 1 331 ? -29.608 35.630 26.341 1.00 81.31 331 ASN A CA 1
ATOM 2557 C C . ASN A 1 331 ? -28.318 35.125 27.015 1.00 81.31 331 ASN A C 1
ATOM 2559 O O . ASN A 1 331 ? -28.257 34.026 27.569 1.00 81.31 331 ASN A O 1
ATOM 2563 N N . GLN A 1 332 ? -27.287 35.972 27.027 1.00 79.50 332 GLN A N 1
ATOM 2564 C CA . GLN A 1 332 ? -25.977 35.640 27.585 1.00 79.50 332 GLN A CA 1
ATOM 2565 C C . GLN A 1 332 ? -26.004 35.336 29.096 1.00 79.50 332 GLN A C 1
ATOM 2567 O O . GLN A 1 332 ? -25.189 34.541 29.570 1.00 79.50 332 GLN A O 1
ATOM 2572 N N . GLU A 1 333 ? -26.912 35.943 29.866 1.00 82.38 333 GLU A N 1
ATOM 2573 C CA . GLU A 1 333 ? -27.043 35.676 31.304 1.00 82.38 333 GLU A CA 1
ATOM 2574 C C . GLU A 1 333 ? -27.680 34.304 31.554 1.00 82.38 333 GLU A C 1
ATOM 2576 O O . GLU A 1 333 ? -27.150 33.513 32.338 1.00 82.38 333 GLU A O 1
ATOM 2581 N N . THR A 1 334 ? -28.738 33.973 30.809 1.00 79.69 334 THR A N 1
ATOM 2582 C CA . THR A 1 334 ? -29.400 32.662 30.863 1.00 79.69 334 THR A CA 1
ATOM 2583 C C . THR A 1 334 ? -28.462 31.544 30.406 1.00 79.69 334 THR A C 1
ATOM 2585 O O . THR A 1 334 ? -28.357 30.514 31.071 1.00 79.69 334 THR A O 1
ATOM 2588 N N . ALA A 1 335 ? -27.695 31.764 29.333 1.00 81.06 335 ALA A N 1
ATOM 2589 C CA . ALA A 1 335 ? -26.698 30.808 28.851 1.00 81.06 335 ALA A CA 1
ATOM 2590 C C . ALA A 1 335 ? -25.629 30.513 29.914 1.00 81.06 335 ALA A C 1
ATOM 2592 O O . ALA A 1 335 ? -25.294 29.356 30.167 1.00 81.06 335 ALA A O 1
ATOM 2593 N N . ARG A 1 336 ? -25.116 31.551 30.591 1.00 84.12 336 ARG A N 1
ATOM 2594 C CA . ARG A 1 336 ? -24.138 31.384 31.678 1.00 84.12 336 ARG A CA 1
ATOM 2595 C C . ARG A 1 336 ? -24.726 30.621 32.860 1.00 84.12 336 ARG A C 1
ATOM 2597 O O . ARG A 1 336 ? -24.025 29.780 33.423 1.00 84.12 336 ARG A O 1
ATOM 2604 N N . LEU A 1 337 ? -25.978 30.890 33.228 1.00 85.00 337 LEU A N 1
ATOM 2605 C CA . LEU A 1 337 ? -26.660 30.198 34.322 1.00 85.00 337 LEU A CA 1
ATOM 2606 C C . LEU A 1 337 ? -26.821 28.702 34.017 1.00 85.00 337 LEU A C 1
ATOM 2608 O O . LEU A 1 337 ? -26.412 27.872 34.826 1.00 85.00 337 LEU A O 1
ATOM 2612 N N . ILE A 1 338 ? -27.306 28.365 32.819 1.00 83.25 338 ILE A N 1
ATOM 2613 C CA . ILE A 1 338 ? -27.478 26.981 32.356 1.00 83.25 338 ILE A CA 1
ATOM 2614 C C . ILE A 1 338 ? -26.138 26.234 32.336 1.00 83.25 338 ILE A C 1
ATOM 2616 O O . ILE A 1 338 ? -26.026 25.149 32.906 1.00 83.25 338 ILE A O 1
ATOM 2620 N N . ILE A 1 339 ? -25.096 26.831 31.747 1.00 84.69 339 ILE A N 1
ATOM 2621 C CA . ILE A 1 339 ? -23.749 26.236 31.697 1.00 84.69 339 ILE A CA 1
ATOM 2622 C C . ILE A 1 339 ? -23.191 26.030 33.112 1.00 84.69 339 ILE A C 1
ATOM 2624 O O . ILE A 1 339 ? -22.559 25.014 33.391 1.00 84.69 339 ILE A O 1
ATOM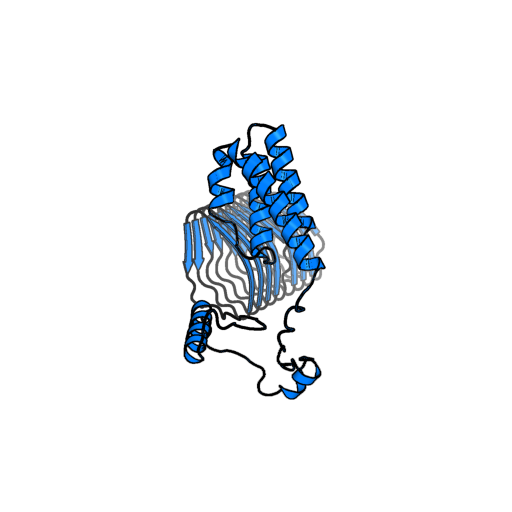 2628 N N . SER A 1 340 ? -23.442 26.966 34.031 1.00 87.62 340 SER A N 1
ATOM 2629 C CA . SER A 1 340 ? -22.983 26.852 35.419 1.00 87.62 340 SER A CA 1
ATOM 2630 C C . SER A 1 340 ? -23.689 25.708 36.145 1.00 87.62 340 SER A C 1
ATOM 2632 O O . SER A 1 340 ? -23.021 24.890 36.772 1.00 87.62 340 SER A O 1
ATOM 2634 N N . CYS A 1 341 ? -25.015 25.594 36.010 1.00 85.69 341 CYS A N 1
ATOM 2635 C CA . CYS A 1 341 ? -25.793 24.480 36.554 1.00 85.69 341 CYS A CA 1
ATOM 2636 C C . CYS A 1 341 ? -25.286 23.129 36.034 1.00 85.69 341 CYS A C 1
ATOM 2638 O O . CYS A 1 341 ? -25.037 22.225 36.827 1.00 85.69 341 CYS A O 1
ATOM 2640 N N . VAL A 1 342 ? -25.047 23.008 34.726 1.00 85.69 342 VAL A N 1
ATOM 2641 C CA . VAL A 1 342 ? -24.535 21.768 34.124 1.00 85.69 342 VAL A CA 1
ATOM 2642 C C . VAL A 1 342 ? -23.144 21.414 34.662 1.00 85.69 342 VAL A C 1
ATOM 2644 O O . VAL A 1 342 ? -22.901 20.266 35.028 1.00 85.69 342 VAL A O 1
ATOM 2647 N N . LYS A 1 343 ? -22.249 22.398 34.807 1.00 86.31 343 LYS A N 1
ATOM 2648 C CA . LYS A 1 343 ? -20.922 22.178 35.402 1.00 86.31 343 LYS A CA 1
ATOM 2649 C C . LYS A 1 343 ? -21.000 21.706 36.850 1.00 86.31 343 LYS A C 1
ATOM 2651 O O . LYS A 1 343 ? -20.253 20.811 37.231 1.00 86.31 343 LYS A O 1
ATOM 2656 N N . TYR A 1 344 ? -21.913 22.259 37.649 1.00 87.00 344 TYR A N 1
ATOM 2657 C CA . TYR A 1 344 ? -22.136 21.774 39.013 1.00 87.00 344 TYR A CA 1
ATOM 2658 C C . TYR A 1 344 ? -22.671 20.338 39.032 1.00 87.00 344 TYR A C 1
ATOM 2660 O O . TYR A 1 344 ? -22.211 19.543 39.848 1.00 87.00 344 TYR A O 1
ATOM 2668 N N . LEU A 1 345 ? -23.564 19.971 38.107 1.00 84.38 345 LEU A N 1
ATOM 2669 C CA . LEU A 1 345 ? -24.049 18.591 37.975 1.00 84.38 345 LEU A CA 1
ATOM 2670 C C . LEU A 1 345 ? -22.930 17.610 37.597 1.00 84.38 345 LEU A C 1
ATOM 2672 O O . LEU A 1 345 ? -22.917 16.495 38.107 1.00 84.38 345 LEU A O 1
ATOM 2676 N N . MET A 1 346 ? -21.973 18.025 36.761 1.00 80.31 346 MET A N 1
ATOM 2677 C CA . MET A 1 346 ? -20.818 17.196 36.392 1.00 80.31 346 MET A CA 1
ATOM 2678 C C . MET A 1 346 ? -19.791 17.031 37.519 1.00 80.31 346 MET A C 1
ATOM 2680 O O . MET A 1 346 ? -19.106 16.019 37.554 1.00 80.31 346 MET A O 1
ATOM 2684 N N . VAL A 1 347 ? -19.667 18.006 38.425 1.00 81.44 347 VAL A N 1
ATOM 2685 C CA . VAL A 1 347 ? -18.766 17.924 39.595 1.00 81.44 347 VAL A CA 1
ATOM 2686 C C . VAL A 1 347 ? -19.367 17.083 40.726 1.00 81.44 347 VAL A C 1
ATOM 2688 O O . VAL A 1 347 ? -18.635 16.551 41.557 1.00 81.44 347 VAL A O 1
ATOM 2691 N N . LEU A 1 348 ? -20.698 16.998 40.789 1.00 73.12 348 LEU A N 1
ATOM 2692 C CA . LEU A 1 348 ? -21.419 16.183 41.770 1.00 73.12 348 LEU A CA 1
ATOM 2693 C C . LEU A 1 348 ? -21.500 14.697 41.383 1.00 73.12 348 LEU A C 1
ATOM 2695 O O . LEU A 1 348 ? -21.853 13.883 42.238 1.00 73.12 348 LEU A O 1
ATOM 2699 N N . PHE A 1 349 ? -21.178 14.363 40.130 1.00 63.44 349 PHE A N 1
ATOM 2700 C CA . PHE A 1 349 ? -20.939 12.997 39.668 1.00 63.44 349 PHE A CA 1
ATOM 2701 C C . PHE A 1 349 ? -19.567 12.508 40.143 1.00 63.44 349 PHE A C 1
ATOM 2703 O O . PHE A 1 349 ? -19.497 11.365 40.657 1.00 63.44 349 PHE A O 1
#

Organism: NCBI:txid2493646

Foldseek 3Di:
DAEDEDDEDEDAEDEDEDEAEDQHYEYDEYEYAEYEYEYEHDHAHYEYEEYEYAEYDYEYEADYAHYEYEEYEYAEYEYAYEADYAHYEYEEYEYAEYEYAYEAEYAEEEYEEYEYAEYHYLYEAEYAEEEYEEYEYEEYEDDYEYEYAAEEYEEYEYEEYDDDYEYEYAAYEYEEYHYNYDDDDYDYDYNHYHYDH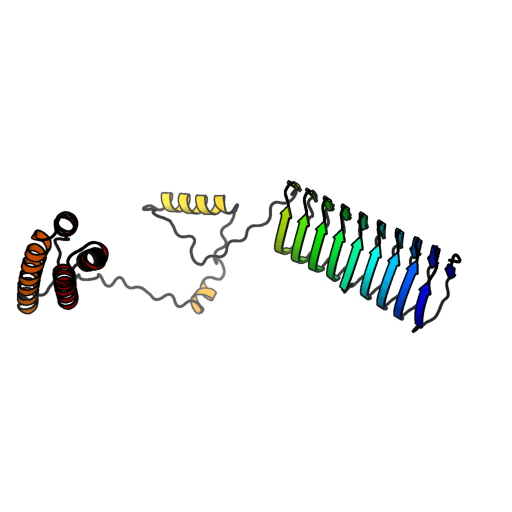PDDDDQDDDDPDPDQPPDPDPVSSVVSSVVVCVVRVHPDDDDDDPCVVVVCVVDDDDPPPPPVPPVPPPDPPPPLVVVLVVVLVVLLVQLQVLCVVPVVLNCLSPVQQDPDLPDPSNLVSLVVSLVCLVPPPPDPVSSVSNNVSSVSSVVSD

InterPro domains:
  IP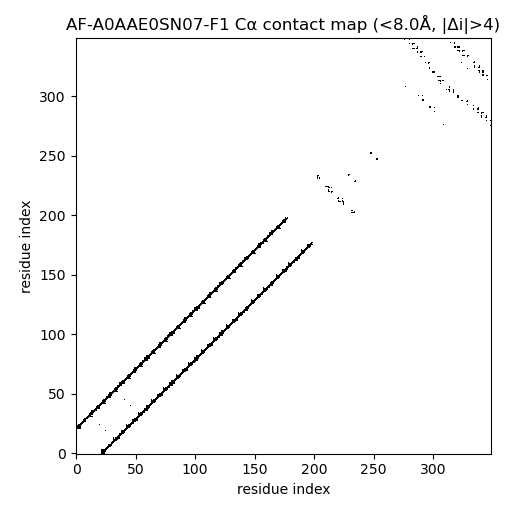R027417 P-loop containing nucleoside triphosphate hydrolase [G3DSA:3.40.50.300] (199-254)
  IPR027417 P-loop containing nucleoside triphosphate hydrolase [G3DSA:3.40.50.300] (255-273)
  IPR051363 RIG-I-like Receptor (RLR) Helicase [PTHR14074] (199-345)

Nearest PDB structures (foldseek):
  7muq-assembly1_IM  TM=3.843E-01  e=5.245E+00  Legionella pneumophila

Sequence (349 aa):
GSAIHMESSTHDNIFPDNVTQGSAIHMESSTHDNIFHDMTTQGSAIHMESSTHDNIFHDIMTQGSAIHMESSTHDNIFPDNVTQGSAIHMESSTHDNIFPDNVTQGSAIHMESSTHDNIFPDNVTQGSAIHMESSTHDNIFHDIMTQGSAIHMESSTHDNIFHDIMTQGSAIHMESSTYDNIFHDIMTQGSAIHMEFSTCYEIVGMTATIGVGKSTSDDEAVDYIISVMAKLDTCKLSTVERYREEIEKYISQPKEGMCKTIPMKERLGDLCKKRILDAMNDVEEKLQEACLLEESMIEIVSSKRPGDLKSQQYIQWAGTVETKAASQVSNQETARLIISCVKYLMVLF

Radius of gyration: 37.45 Å; Cα contacts (8 Å, |Δi|>4): 699; chains: 1; bounding box: 80×64×98 Å